Protein AF-A0A7C2WHM0-F1 (afdb_monomer)

Nearest PDB structures (foldseek):
  6itq-assembly1_C  TM=4.009E-01  e=5.134E-01  Camelus bactrianus
  6jri-assembly1_G-2  TM=4.693E-01  e=1.025E+00  Vicugna pacos
  4rrp-assembly3_N  TM=3.593E-01  e=3.356E-01  Saccharomyces cerevisiae AWRI796
  6a6y-assembly1_A  TM=3.684E-01  e=3.539E-01  Plasmodium falciparum 3D7
  5n83-assembly1_C  TM=2.652E-01  e=1.025E+00  Murine adenovirus 2

Mean predicted aligned error: 15.17 Å

Foldseek 3Di:
DPPVVVVVVVVVVVVVVVVVVVVVVPDPPPPPPQDKFKWKKAQDPPQADDFDRGKIKIWIARQQFQWIKMKIARAAFDDQKWKWKKWADVVVRDIDTNFTWGADNRRMTIDTDTDPHGHDPDPTFKIWIAIGSDRPDPHGDPHTHIMTTTDDPPPPVPVPDDPCPDDDDPPPPPVVVVVVVVVVVVVVVVVVVVPPPPD

Organism: NCBI:txid1969470

pLDDT: mean 80.17, std 21.36, range [39.69, 98.75]

Radius of gyration: 31.47 Å; Cα contacts (8 Å, |Δi|>4): 303; chains: 1; bounding box: 62×57×88 Å

Solvent-accessible surface area (backbone atoms only — not comparable to full-atom values): 11742 Å² total; per-residue (Å²): 127,72,70,67,56,60,55,56,54,55,53,50,52,52,51,51,53,52,53,53,55,57,56,62,73,68,58,77,84,78,79,78,77,61,59,72,45,71,27,60,30,27,45,35,87,92,69,31,77,34,82,53,70,84,19,36,32,42,38,38,34,25,40,74,67,16,37,42,36,34,42,35,39,54,40,76,54,58,91,79,42,34,38,35,37,33,40,29,21,79,91,78,67,50,69,46,83,75,49,64,48,65,29,40,96,87,12,42,29,78,47,78,48,70,46,99,54,53,47,77,97,63,83,58,41,35,38,39,31,23,56,32,80,50,85,79,61,91,65,90,56,90,39,19,33,33,31,21,59,51,73,72,80,73,74,76,77,65,66,96,61,75,82,89,83,79,76,79,88,72,80,76,54,68,68,54,65,55,47,59,60,50,53,60,54,51,56,62,53,56,69,62,65,77,70,71,85,81,127

Structure (mmCIF, N/CA/C/O backbone):
data_AF-A0A7C2WHM0-F1
#
_entry.id   AF-A0A7C2WHM0-F1
#
loop_
_atom_site.group_PDB
_atom_site.id
_atom_site.type_symbol
_atom_site.label_atom_id
_atom_site.label_alt_id
_atom_site.label_comp_id
_atom_site.label_asym_id
_atom_site.label_entity_id
_atom_site.label_seq_id
_atom_site.pdbx_PDB_ins_code
_atom_site.Cartn_x
_atom_site.Cartn_y
_atom_site.Cartn_z
_atom_site.occupancy
_atom_site.B_iso_or_equiv
_atom_site.auth_seq_id
_atom_site.auth_comp_id
_atom_site.auth_asym_id
_atom_site.auth_atom_id
_atom_site.pdbx_PDB_model_num
ATOM 1 N N . MET A 1 1 ? 32.067 34.768 -58.803 1.00 51.53 1 MET A N 1
ATOM 2 C CA . MET A 1 1 ? 31.557 34.922 -57.415 1.00 51.53 1 MET A CA 1
ATOM 3 C C . MET A 1 1 ? 30.467 33.926 -56.966 1.00 51.53 1 MET A C 1
ATOM 5 O O . MET A 1 1 ? 30.275 33.803 -55.766 1.00 51.53 1 MET A O 1
ATOM 9 N N . LYS A 1 2 ? 29.793 33.157 -57.846 1.00 49.84 2 LYS A N 1
ATOM 10 C CA . LYS A 1 2 ? 28.687 32.236 -57.465 1.00 49.84 2 LYS A CA 1
ATOM 11 C C . LYS A 1 2 ? 29.108 30.925 -56.757 1.00 49.84 2 LYS A C 1
ATOM 13 O O . LYS A 1 2 ? 28.338 30.364 -55.987 1.00 49.84 2 LYS A O 1
ATOM 18 N N . VAL A 1 3 ? 30.345 30.456 -56.954 1.00 50.88 3 VAL A N 1
ATOM 19 C CA . VAL A 1 3 ? 30.817 29.138 -56.461 1.00 50.88 3 VAL A CA 1
ATOM 20 C C . VAL A 1 3 ? 31.088 29.110 -54.947 1.00 50.88 3 VAL A C 1
ATOM 22 O O . VAL A 1 3 ? 30.911 28.078 -54.304 1.00 50.88 3 VAL A O 1
ATOM 25 N N . ARG A 1 4 ? 31.470 30.245 -54.342 1.00 49.59 4 ARG A N 1
ATOM 26 C CA . ARG A 1 4 ? 31.725 30.328 -52.889 1.00 49.59 4 ARG A CA 1
ATOM 27 C C . ARG A 1 4 ? 30.442 30.265 -52.061 1.00 49.59 4 ARG A C 1
ATOM 29 O O . ARG A 1 4 ? 30.483 29.789 -50.933 1.00 49.59 4 ARG A O 1
ATOM 36 N N . ILE A 1 5 ? 29.317 30.697 -52.632 1.00 55.47 5 ILE A N 1
ATOM 37 C CA . ILE A 1 5 ? 28.020 30.689 -51.955 1.00 55.47 5 ILE A CA 1
ATOM 38 C C . ILE A 1 5 ? 27.555 29.241 -51.801 1.00 55.47 5 ILE A C 1
ATOM 40 O O . ILE A 1 5 ? 27.400 28.796 -50.677 1.00 55.47 5 ILE A O 1
ATOM 44 N N . GLN A 1 6 ? 27.505 28.432 -52.863 1.00 54.25 6 GLN A N 1
ATOM 45 C CA . GLN A 1 6 ? 27.019 27.044 -52.751 1.00 54.25 6 GLN A CA 1
ATOM 46 C C . GLN A 1 6 ? 27.823 26.135 -51.801 1.00 54.25 6 GLN A C 1
ATOM 48 O O . GLN A 1 6 ? 27.268 25.197 -51.230 1.00 54.25 6 GLN A O 1
ATOM 53 N N . ARG A 1 7 ? 29.114 26.414 -51.580 1.00 55.62 7 ARG A N 1
ATOM 54 C CA . ARG A 1 7 ? 29.958 25.619 -50.672 1.00 55.62 7 ARG A CA 1
ATOM 55 C C . ARG A 1 7 ? 29.607 25.836 -49.193 1.00 55.62 7 ARG A C 1
ATOM 57 O O . ARG A 1 7 ? 29.714 24.899 -48.410 1.00 55.62 7 ARG A O 1
ATOM 64 N N . ARG A 1 8 ? 29.140 27.036 -48.824 1.00 65.56 8 ARG A N 1
ATOM 65 C CA . ARG A 1 8 ? 28.730 27.365 -47.444 1.00 65.56 8 ARG A CA 1
ATOM 66 C C . ARG A 1 8 ? 27.407 26.694 -47.066 1.00 65.56 8 ARG A C 1
ATOM 68 O O . ARG A 1 8 ? 27.245 26.276 -45.929 1.00 65.56 8 ARG A O 1
ATOM 75 N N . TRP A 1 9 ? 26.510 26.520 -48.034 1.00 64.50 9 TRP A N 1
ATOM 76 C CA . TRP A 1 9 ? 25.189 25.926 -47.810 1.00 64.50 9 TRP A CA 1
ATOM 77 C C . TRP A 1 9 ? 25.280 24.409 -47.633 1.00 64.50 9 TRP A C 1
ATOM 79 O O . TRP A 1 9 ? 24.655 23.853 -46.741 1.00 64.50 9 TRP A O 1
ATOM 89 N N . ARG A 1 10 ? 26.150 23.740 -48.402 1.00 71.19 10 ARG A N 1
ATOM 90 C CA . ARG A 1 10 ? 26.410 22.300 -48.233 1.00 71.19 10 ARG A CA 1
ATOM 91 C C . ARG A 1 10 ? 27.044 21.973 -46.880 1.00 71.19 10 ARG A C 1
ATOM 93 O O . ARG A 1 10 ? 26.645 21.001 -46.251 1.00 71.19 10 ARG A O 1
ATOM 100 N N . ALA A 1 11 ? 27.991 22.795 -46.423 1.00 70.25 11 ALA A N 1
ATOM 101 C CA . ALA A 1 11 ? 28.602 22.628 -45.105 1.00 70.25 11 ALA A CA 1
ATOM 102 C C . ALA A 1 11 ? 27.580 22.817 -43.969 1.00 70.25 11 ALA A C 1
ATOM 104 O O . ALA A 1 11 ? 27.588 22.046 -43.016 1.00 70.25 11 ALA A O 1
ATOM 105 N N . ALA A 1 12 ? 26.664 23.783 -44.105 1.00 72.69 12 ALA A N 1
ATOM 106 C CA . ALA A 1 12 ? 25.596 24.007 -43.133 1.00 72.69 12 ALA A CA 1
ATOM 107 C C . ALA A 1 12 ? 24.603 22.833 -43.064 1.00 72.69 12 ALA A C 1
ATOM 109 O O . ALA A 1 12 ? 24.248 22.406 -41.970 1.00 72.69 12 ALA A O 1
ATOM 110 N N . CYS A 1 13 ? 24.203 22.257 -44.204 1.00 76.81 13 CYS A N 1
ATOM 111 C CA . CYS A 1 13 ? 23.311 21.093 -44.219 1.00 76.81 13 CYS A CA 1
ATOM 112 C C . CYS A 1 13 ? 23.952 19.852 -43.584 1.00 76.81 13 CYS A C 1
ATOM 114 O O . CYS A 1 13 ? 23.290 19.147 -42.830 1.00 76.81 13 CYS A O 1
ATOM 116 N N . ILE A 1 14 ? 25.237 19.598 -43.859 1.00 76.69 14 ILE A N 1
ATOM 117 C CA . ILE A 1 14 ? 25.956 18.456 -43.275 1.00 76.69 14 ILE A CA 1
ATOM 118 C C . ILE A 1 14 ? 26.107 18.639 -41.764 1.00 76.69 14 ILE A C 1
ATOM 120 O O . ILE A 1 14 ? 25.829 17.708 -41.017 1.00 76.69 14 ILE A O 1
ATOM 124 N N . ALA A 1 15 ? 26.481 19.837 -41.304 1.00 77.25 15 ALA A N 1
ATOM 125 C CA . ALA A 1 15 ? 26.575 20.130 -39.876 1.00 77.25 15 ALA A CA 1
ATOM 126 C C . ALA A 1 15 ? 25.212 19.996 -39.172 1.00 77.25 15 ALA A C 1
ATOM 128 O O . ALA A 1 15 ? 25.142 19.421 -38.091 1.00 77.25 15 ALA A O 1
ATOM 129 N N . GLY A 1 16 ? 24.127 20.453 -39.807 1.00 78.88 16 GLY A N 1
ATOM 130 C CA . GLY A 1 16 ? 22.768 20.303 -39.281 1.00 78.88 16 GLY A CA 1
ATOM 131 C C . GLY A 1 16 ? 22.333 18.842 -39.150 1.00 78.88 16 GLY A C 1
ATOM 132 O O . GLY A 1 16 ? 21.827 18.447 -38.103 1.00 78.88 16 GLY A O 1
ATOM 133 N N . LEU A 1 17 ? 22.587 18.021 -40.175 1.00 79.19 17 LEU A N 1
ATOM 134 C CA . LEU A 1 17 ? 22.317 16.579 -40.138 1.00 79.19 17 LEU A CA 1
ATOM 135 C C . LEU A 1 17 ? 23.157 15.861 -39.075 1.00 79.19 17 LEU A C 1
ATOM 137 O O . LEU A 1 17 ? 22.637 14.993 -38.377 1.00 79.19 17 LEU A O 1
ATOM 141 N N . LEU A 1 18 ? 24.425 16.252 -38.911 1.00 80.88 18 LEU A N 1
ATOM 142 C CA . LEU A 1 18 ? 25.304 15.670 -37.900 1.00 80.88 18 LEU A CA 1
ATOM 143 C C . LEU A 1 18 ? 24.811 15.999 -36.485 1.00 80.88 18 LEU A C 1
ATOM 145 O O . LEU A 1 18 ? 24.662 15.095 -35.666 1.00 80.88 18 LEU A O 1
ATOM 149 N N . CYS A 1 19 ? 24.476 17.264 -36.212 1.00 76.75 19 CYS A N 1
ATOM 150 C CA . CYS A 1 19 ? 23.914 17.669 -34.923 1.00 76.75 19 CYS A CA 1
ATOM 151 C C . CYS A 1 19 ? 22.586 16.959 -34.629 1.00 76.75 19 CYS A C 1
ATOM 153 O O . CYS A 1 19 ? 22.377 16.501 -33.506 1.00 76.75 19 CYS A O 1
ATOM 155 N N . LEU A 1 20 ? 21.714 16.800 -35.630 1.00 79.38 20 LEU A N 1
ATOM 156 C CA . LEU A 1 20 ? 20.451 16.082 -35.457 1.00 79.38 20 LEU A CA 1
ATOM 157 C C . LEU A 1 20 ? 20.687 14.597 -35.139 1.00 79.38 20 LEU A C 1
ATOM 159 O O . LEU A 1 20 ? 20.052 14.053 -34.239 1.00 79.38 20 LEU A O 1
ATOM 163 N N . SER A 1 21 ? 21.648 13.960 -35.816 1.00 73.94 21 SER A N 1
ATOM 164 C CA . SER A 1 21 ? 22.005 12.560 -35.561 1.00 73.94 21 SER A CA 1
ATOM 165 C C . SER A 1 21 ? 22.601 12.338 -34.167 1.00 73.94 21 SER A C 1
ATOM 167 O O . SER A 1 21 ? 22.219 11.383 -33.497 1.00 73.94 21 SER A O 1
ATOM 169 N N . LEU A 1 22 ? 23.453 13.249 -33.677 1.00 76.38 22 LEU A N 1
ATOM 170 C CA . LEU A 1 22 ? 23.982 13.180 -32.309 1.00 76.38 22 LEU A CA 1
ATOM 171 C C . LEU A 1 22 ? 22.883 13.385 -31.259 1.00 76.38 22 LEU A C 1
ATOM 173 O O . LEU A 1 22 ? 22.934 12.771 -30.198 1.00 76.38 22 LEU A O 1
ATOM 177 N N . SER A 1 23 ? 21.876 14.208 -31.562 1.00 69.88 23 SER A N 1
ATOM 178 C CA . SER A 1 23 ? 20.758 14.460 -30.642 1.00 69.88 23 SER A CA 1
ATOM 179 C C . SER A 1 23 ? 19.885 13.217 -30.435 1.00 69.88 23 SER A C 1
ATOM 181 O O . SER A 1 23 ? 19.345 13.015 -29.353 1.00 69.88 23 SER A O 1
ATOM 183 N N . LEU A 1 24 ? 19.777 12.3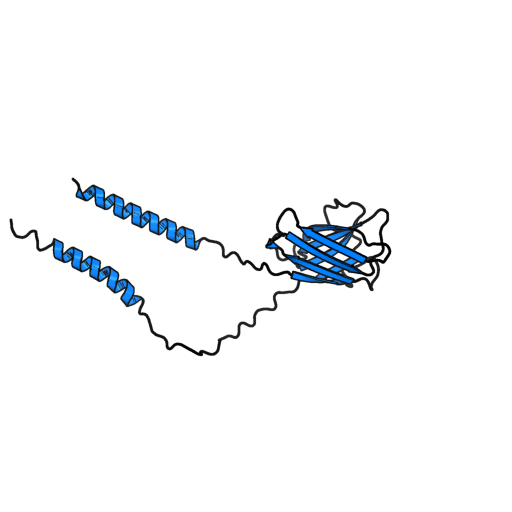56 -31.453 1.00 68.06 24 LEU A N 1
ATOM 184 C CA . LEU A 1 24 ? 18.989 11.121 -31.397 1.00 68.06 24 LEU A CA 1
ATOM 185 C C . LEU A 1 24 ? 19.675 10.003 -30.596 1.00 68.06 24 LEU A C 1
ATOM 187 O O . LEU A 1 24 ? 18.986 9.150 -30.046 1.00 68.06 24 LEU A O 1
ATOM 191 N N . LEU A 1 25 ? 21.009 10.015 -30.482 1.00 64.62 25 LEU A N 1
ATOM 192 C CA . LEU A 1 25 ? 21.748 9.056 -29.647 1.00 64.62 25 LEU A CA 1
ATOM 193 C C . LEU A 1 25 ? 21.644 9.360 -28.145 1.00 64.62 25 LEU A C 1
ATOM 195 O O . LEU A 1 25 ? 21.928 8.487 -27.331 1.00 64.62 25 LEU A O 1
ATOM 199 N N . ALA A 1 26 ? 21.246 10.579 -27.779 1.00 60.59 26 ALA A N 1
ATOM 200 C CA . ALA A 1 26 ? 21.051 10.988 -26.390 1.00 60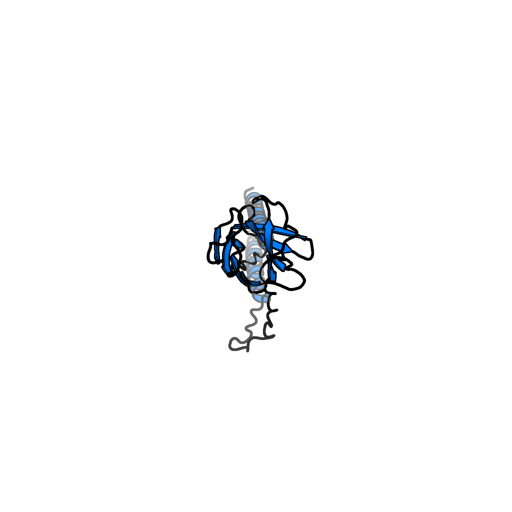.59 26 ALA A CA 1
ATOM 201 C C . ALA A 1 26 ? 19.620 10.740 -25.882 1.00 60.59 26 ALA A C 1
ATOM 203 O O . ALA A 1 26 ? 19.294 11.147 -24.768 1.00 60.59 26 ALA A O 1
ATOM 204 N N . ALA A 1 27 ? 18.755 10.102 -26.679 1.00 56.62 27 ALA A N 1
ATOM 205 C CA . ALA A 1 27 ? 17.421 9.753 -26.221 1.00 56.62 27 ALA A CA 1
ATOM 206 C C . ALA A 1 27 ? 17.531 8.690 -25.110 1.00 56.62 27 ALA A C 1
ATOM 208 O O . ALA A 1 27 ? 18.065 7.606 -25.367 1.00 56.62 27 ALA A O 1
ATOM 209 N N . PRO A 1 28 ? 17.053 8.966 -23.883 1.00 57.28 28 PRO A N 1
ATOM 210 C CA . PRO A 1 28 ? 17.013 7.953 -22.843 1.00 57.28 28 PRO A CA 1
ATOM 211 C C . PRO A 1 28 ? 16.140 6.789 -23.318 1.00 57.28 28 PRO A C 1
ATOM 213 O O . PRO A 1 28 ? 15.056 6.988 -23.871 1.00 57.28 28 PRO A O 1
ATOM 216 N N . THR A 1 29 ? 16.612 5.564 -23.105 1.00 53.50 29 THR A N 1
ATOM 217 C CA . THR A 1 29 ? 15.813 4.356 -23.302 1.00 53.50 29 THR A CA 1
ATOM 218 C C . THR A 1 29 ? 14.680 4.365 -22.286 1.00 53.50 29 THR A C 1
ATOM 220 O O . THR A 1 29 ? 14.860 3.979 -21.133 1.00 53.50 29 THR A O 1
ATOM 223 N N . ALA A 1 30 ? 13.511 4.846 -22.704 1.00 53.88 30 ALA A N 1
ATOM 224 C CA . ALA A 1 30 ? 12.287 4.743 -21.931 1.00 53.88 30 ALA A CA 1
ATOM 225 C C . ALA A 1 30 ? 11.916 3.257 -21.815 1.00 53.88 30 ALA A C 1
ATOM 227 O O . ALA A 1 30 ? 11.381 2.656 -22.748 1.00 53.88 30 ALA A O 1
ATOM 228 N N . HIS A 1 31 ? 12.243 2.642 -20.679 1.00 53.56 31 HIS A N 1
ATOM 229 C CA . HIS A 1 31 ? 11.763 1.311 -20.337 1.00 53.56 31 HIS A CA 1
ATOM 230 C C . HIS A 1 31 ? 10.280 1.414 -19.974 1.00 53.56 31 HIS A C 1
ATOM 232 O O . HIS A 1 31 ? 9.914 1.591 -18.818 1.00 53.56 31 HIS A O 1
ATOM 238 N N . ALA A 1 32 ? 9.408 1.316 -20.976 1.00 51.50 32 ALA A N 1
ATOM 239 C CA . ALA A 1 32 ? 7.966 1.233 -20.783 1.00 51.50 32 ALA A CA 1
ATOM 240 C C . ALA A 1 32 ? 7.572 -0.157 -20.247 1.00 51.50 32 ALA A C 1
ATOM 242 O O . ALA A 1 32 ? 6.912 -0.938 -20.928 1.00 51.50 32 ALA A O 1
ATOM 243 N N . ASN A 1 33 ? 7.971 -0.487 -19.016 1.00 59.12 33 ASN A N 1
ATOM 244 C CA . ASN A 1 33 ? 7.364 -1.593 -18.272 1.00 59.12 33 ASN A CA 1
ATOM 245 C C . ASN A 1 33 ? 6.009 -1.119 -17.718 1.00 59.12 33 ASN A C 1
ATOM 247 O O . ASN A 1 33 ? 5.839 -0.936 -16.517 1.00 59.12 33 ASN A O 1
ATOM 251 N N . GLY A 1 34 ? 5.053 -0.872 -18.619 1.00 64.50 34 GLY A N 1
ATOM 252 C CA . GLY A 1 34 ? 3.693 -0.412 -18.306 1.00 64.50 34 GLY A CA 1
ATOM 253 C C . GLY A 1 34 ? 2.726 -1.529 -17.902 1.00 64.50 34 GLY A C 1
ATOM 254 O O . GLY A 1 34 ? 1.521 -1.322 -17.916 1.00 64.50 34 GLY A O 1
ATOM 255 N N . GLY A 1 35 ? 3.224 -2.731 -17.599 1.00 85.44 35 GLY A N 1
ATOM 256 C CA . GLY A 1 35 ? 2.376 -3.839 -17.165 1.00 85.44 35 GLY A CA 1
ATOM 257 C C . GLY A 1 35 ? 1.892 -3.660 -15.721 1.00 85.44 35 GLY A C 1
ATOM 258 O O . GLY A 1 35 ? 2.631 -3.102 -14.904 1.00 85.44 35 GLY A O 1
ATOM 259 N N . PRO A 1 36 ? 0.691 -4.160 -15.377 1.00 92.12 36 PRO A N 1
ATOM 260 C CA . PRO A 1 36 ? 0.210 -4.141 -14.003 1.00 92.12 36 PRO A CA 1
ATOM 261 C C . PRO A 1 36 ? 1.128 -4.977 -13.103 1.00 92.12 36 PRO A C 1
ATOM 263 O O . PRO A 1 36 ? 1.432 -6.139 -13.390 1.00 92.12 36 PRO A O 1
ATOM 266 N N . VAL A 1 37 ? 1.565 -4.386 -11.994 1.00 94.06 37 VAL A N 1
ATOM 267 C CA . VAL A 1 37 ? 2.326 -5.063 -10.942 1.00 94.06 37 VAL A CA 1
ATOM 268 C C . VAL A 1 37 ? 1.349 -5.541 -9.882 1.00 94.06 37 VAL A C 1
ATOM 270 O O . VAL A 1 37 ? 0.700 -4.731 -9.227 1.00 94.06 37 VAL A O 1
ATOM 273 N N . ARG A 1 38 ? 1.266 -6.860 -9.697 1.00 96.88 38 ARG A N 1
ATOM 274 C CA . ARG A 1 38 ? 0.404 -7.494 -8.695 1.00 96.88 38 ARG A CA 1
ATOM 275 C C . ARG A 1 38 ? 1.194 -7.843 -7.436 1.00 96.88 38 ARG A C 1
ATOM 277 O O . ARG A 1 38 ? 2.197 -8.551 -7.507 1.00 96.88 38 ARG A O 1
ATOM 284 N N . ILE A 1 39 ? 0.710 -7.388 -6.287 1.00 98.12 39 ILE A N 1
ATOM 285 C CA . ILE A 1 39 ? 1.314 -7.556 -4.965 1.00 98.12 39 ILE A CA 1
ATOM 286 C C . ILE A 1 39 ? 0.271 -8.196 -4.052 1.00 98.12 39 ILE A C 1
ATOM 288 O O . ILE A 1 39 ? -0.853 -7.713 -3.935 1.00 98.12 39 ILE A O 1
ATOM 292 N N . VAL A 1 40 ? 0.634 -9.299 -3.403 1.00 98.38 40 VAL A N 1
ATOM 293 C CA . VAL A 1 40 ? -0.232 -9.947 -2.411 1.00 98.38 40 VAL A CA 1
ATOM 294 C C . VAL A 1 40 ? 0.034 -9.312 -1.051 1.00 98.38 40 VAL A C 1
ATOM 296 O O . VAL A 1 40 ? 1.177 -9.271 -0.600 1.00 98.38 40 VAL A O 1
ATOM 299 N N . LEU A 1 41 ? -1.025 -8.823 -0.414 1.00 98.75 41 LEU A N 1
ATOM 300 C CA . LEU A 1 41 ? -1.003 -8.232 0.916 1.00 98.75 41 LEU A CA 1
ATOM 301 C C . LEU A 1 41 ? -1.433 -9.281 1.943 1.00 98.75 41 LEU A C 1
ATOM 303 O O . LEU A 1 41 ? -2.421 -9.989 1.753 1.00 98.75 41 LEU A O 1
ATOM 307 N N . SER A 1 42 ? -0.700 -9.380 3.044 1.00 98.62 42 SER A N 1
ATOM 308 C CA . SER A 1 42 ? -1.021 -10.282 4.155 1.00 98.62 42 SER A CA 1
ATOM 309 C C . SER A 1 42 ? -0.452 -9.738 5.461 1.00 98.62 42 SER A C 1
ATOM 311 O O . SER A 1 42 ? 0.307 -8.764 5.455 1.00 98.62 42 SER A O 1
ATOM 313 N N . TYR A 1 43 ? -0.801 -10.362 6.583 1.00 98.50 43 TYR A N 1
ATOM 314 C CA . TYR A 1 43 ? -0.109 -10.111 7.840 1.00 98.50 43 TYR A CA 1
ATOM 315 C C . TYR A 1 43 ? 1.299 -10.731 7.795 1.00 98.50 43 TYR A C 1
ATOM 317 O O . TYR A 1 43 ? 1.463 -11.948 7.906 1.00 98.50 43 TYR A O 1
ATOM 325 N N . VAL A 1 44 ? 2.334 -9.903 7.628 1.00 98.00 44 VAL A N 1
ATOM 326 C CA . VAL A 1 44 ? 3.724 -10.374 7.512 1.00 98.00 44 VAL A CA 1
ATOM 327 C C . VAL A 1 44 ? 4.438 -10.239 8.852 1.00 98.00 44 VAL A C 1
ATOM 329 O O . VAL A 1 44 ? 4.625 -9.131 9.353 1.00 98.00 44 VAL A O 1
ATOM 332 N N . GLN A 1 45 ? 4.888 -11.358 9.427 1.00 97.12 45 GLN A N 1
ATOM 333 C CA . GLN A 1 45 ? 5.628 -11.348 10.693 1.00 97.12 45 GLN A CA 1
ATOM 334 C C . GLN A 1 45 ? 6.898 -10.490 10.592 1.00 97.12 45 GLN A C 1
ATOM 336 O O . GLN A 1 45 ? 7.678 -10.622 9.652 1.00 97.12 45 GLN A O 1
ATOM 341 N N . GLY A 1 46 ? 7.099 -9.607 11.572 1.00 96.38 46 GLY A N 1
ATOM 342 C CA . GLY A 1 46 ? 8.227 -8.671 11.611 1.00 96.38 46 GLY A CA 1
ATOM 343 C C . GLY A 1 46 ? 7.984 -7.339 10.890 1.00 96.38 46 GLY A C 1
ATOM 344 O O . GLY A 1 46 ? 8.724 -6.391 11.138 1.00 96.38 46 GLY A O 1
ATOM 345 N N . ILE A 1 47 ? 6.936 -7.232 10.062 1.00 97.44 47 ILE A N 1
ATOM 346 C CA . ILE A 1 47 ? 6.524 -5.974 9.413 1.00 97.44 47 ILE A CA 1
ATOM 347 C C . ILE A 1 47 ? 5.171 -5.518 9.961 1.00 97.44 47 ILE A C 1
ATOM 349 O O . ILE A 1 47 ? 5.055 -4.389 10.439 1.00 97.44 47 ILE A O 1
ATOM 353 N N . SER A 1 48 ? 4.172 -6.400 9.910 1.00 98.44 48 SER A N 1
ATOM 354 C CA . SER A 1 48 ? 2.850 -6.197 10.496 1.00 98.44 48 SER A CA 1
ATOM 355 C C . SER A 1 48 ? 2.904 -6.370 12.012 1.00 98.44 48 SER A C 1
ATOM 357 O O . SER A 1 48 ? 3.542 -7.290 12.531 1.00 98.44 48 SER A O 1
ATOM 359 N N . ASN A 1 49 ? 2.227 -5.474 12.723 1.00 98.25 49 ASN A N 1
ATOM 360 C CA . ASN A 1 49 ? 2.164 -5.457 14.184 1.00 98.25 49 ASN A CA 1
ATOM 361 C C . ASN A 1 49 ? 0.775 -5.082 14.727 1.00 98.25 49 ASN A C 1
ATOM 363 O O . ASN A 1 49 ? 0.626 -4.881 15.933 1.00 98.25 49 ASN A O 1
AT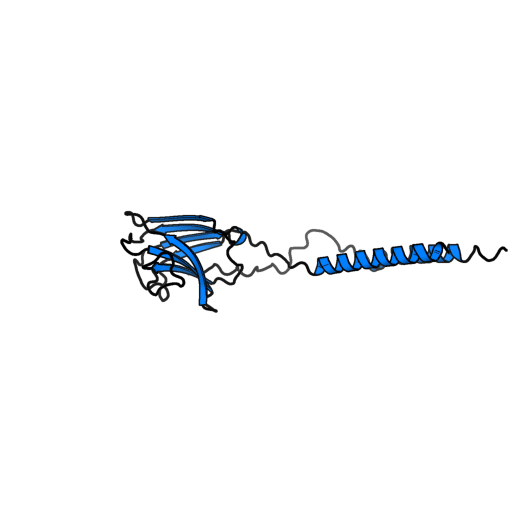OM 367 N N . TRP A 1 50 ? -0.230 -4.950 13.859 1.00 98.31 50 TRP A N 1
ATOM 368 C CA . TRP A 1 50 ? -1.573 -4.540 14.242 1.00 98.31 50 TRP A CA 1
ATOM 369 C C . TRP A 1 50 ? -2.637 -5.239 13.389 1.00 98.31 50 TRP A C 1
ATOM 371 O O . TRP A 1 50 ? -2.445 -5.469 12.199 1.00 98.31 50 TRP A O 1
ATOM 381 N N . GLY A 1 51 ? -3.796 -5.520 13.980 1.00 96.44 51 GLY A N 1
ATOM 382 C CA . GLY A 1 51 ? -4.954 -6.067 13.272 1.00 96.44 51 GLY A CA 1
ATOM 383 C C . GLY A 1 51 ? -4.949 -7.594 13.115 1.00 96.44 51 GLY A C 1
ATOM 384 O O . GLY A 1 51 ? -4.120 -8.285 13.717 1.00 96.44 51 GLY A O 1
ATOM 385 N N . PRO A 1 52 ? -5.916 -8.136 12.355 1.00 97.19 52 PRO A N 1
ATOM 386 C CA . PRO A 1 52 ? -6.120 -9.581 12.240 1.00 97.19 52 PRO A CA 1
ATOM 387 C C . PRO A 1 52 ? -5.029 -10.257 11.407 1.00 97.19 52 PRO A C 1
ATOM 389 O O . PRO A 1 52 ? -4.579 -9.713 10.400 1.00 97.19 52 PRO A O 1
ATOM 392 N N . HIS A 1 53 ? -4.612 -11.460 11.807 1.00 97.88 53 HIS A N 1
ATOM 393 C CA . HIS A 1 53 ? -3.532 -12.189 11.125 1.00 97.88 53 HIS A CA 1
ATOM 394 C C . HIS A 1 53 ? -4.028 -12.905 9.861 1.00 97.88 53 HIS A C 1
ATOM 396 O O . HIS A 1 53 ? -3.266 -13.166 8.934 1.00 97.88 53 HIS A O 1
ATOM 402 N N . GLU A 1 54 ? -5.320 -13.206 9.830 1.00 97.50 54 GLU A N 1
ATOM 403 C CA . GLU A 1 54 ? -6.062 -13.790 8.720 1.00 97.50 54 GLU A CA 1
ATOM 404 C C . GLU A 1 54 ? -6.470 -12.762 7.653 1.00 97.50 54 GLU A C 1
ATOM 406 O O . GLU A 1 54 ? -6.960 -13.143 6.587 1.00 97.50 54 GLU A O 1
ATOM 411 N N . ALA A 1 55 ? -6.255 -11.467 7.909 1.00 98.19 55 ALA A N 1
ATOM 412 C CA . ALA A 1 55 ? -6.517 -10.426 6.929 1.00 98.19 55 ALA A CA 1
ATOM 413 C C . ALA A 1 55 ? -5.548 -10.542 5.742 1.00 98.19 55 ALA A C 1
ATOM 415 O O . ALA A 1 55 ? -4.344 -10.781 5.887 1.00 98.19 55 ALA A O 1
ATOM 416 N N . SER A 1 56 ? -6.084 -10.368 4.539 1.00 98.50 56 SER A N 1
ATOM 417 C CA . SER A 1 56 ? -5.321 -10.497 3.299 1.00 98.50 56 SER A CA 1
ATOM 418 C C . SER A 1 56 ? -5.915 -9.641 2.194 1.00 98.50 56 SER A C 1
ATOM 420 O O . SER A 1 56 ? -7.049 -9.173 2.286 1.00 98.50 56 SER A O 1
ATOM 422 N N . GLY A 1 57 ? -5.138 -9.415 1.142 1.00 98.38 57 GLY A N 1
ATOM 423 C CA . GLY A 1 57 ? -5.584 -8.642 0.000 1.00 98.38 57 GLY A CA 1
ATOM 424 C C . GLY A 1 57 ? -4.671 -8.763 -1.205 1.00 98.38 57 GLY A C 1
ATOM 425 O O . GLY A 1 57 ? -3.647 -9.446 -1.196 1.00 98.38 57 GLY A O 1
ATOM 426 N N . VAL A 1 58 ? -5.060 -8.075 -2.265 1.00 98.62 58 VAL A N 1
ATOM 427 C CA . VAL A 1 58 ? -4.305 -7.954 -3.506 1.00 98.62 58 VAL A CA 1
ATOM 428 C C . VAL A 1 58 ? -4.281 -6.486 -3.887 1.00 98.62 58 VAL A C 1
ATOM 430 O O . VAL A 1 58 ? -5.318 -5.826 -3.868 1.00 98.62 58 VAL A O 1
ATOM 433 N N . LEU A 1 59 ? -3.093 -6.003 -4.228 1.00 98.62 59 LEU A N 1
ATOM 434 C CA . LEU A 1 59 ? -2.835 -4.684 -4.775 1.00 98.62 59 LEU A CA 1
ATOM 435 C C . LEU A 1 59 ? -2.321 -4.839 -6.206 1.00 98.62 59 LEU A C 1
ATOM 437 O O . LEU A 1 59 ? -1.384 -5.596 -6.453 1.00 98.62 59 LEU A O 1
ATOM 441 N N . GLU A 1 60 ? -2.914 -4.112 -7.136 1.00 98.00 60 GLU A N 1
ATOM 442 C CA . GLU A 1 60 ? -2.479 -3.992 -8.520 1.00 98.00 60 GLU A CA 1
ATOM 443 C C . GLU A 1 60 ? -2.136 -2.531 -8.808 1.00 98.00 60 GLU A C 1
ATOM 445 O O . GLU A 1 60 ? -2.888 -1.620 -8.458 1.00 98.00 60 GLU A O 1
ATOM 450 N N . LEU A 1 61 ? -0.966 -2.314 -9.409 1.00 96.56 61 LEU A N 1
ATOM 451 C CA . LEU A 1 61 ? -0.433 -0.989 -9.716 1.00 96.56 61 LEU A CA 1
ATOM 452 C C . LEU A 1 61 ? -0.042 -0.903 -11.187 1.00 96.56 61 LEU A C 1
ATOM 454 O O . LEU A 1 61 ? 0.778 -1.700 -11.647 1.00 96.56 61 LEU A O 1
ATOM 458 N N . VAL A 1 62 ? -0.532 0.109 -11.899 1.00 95.25 62 VAL A N 1
ATOM 459 C CA . VAL A 1 62 ? -0.022 0.477 -13.229 1.00 95.25 62 VAL A CA 1
ATOM 460 C C . VAL A 1 62 ? 0.770 1.771 -13.085 1.00 95.25 62 VAL A C 1
ATOM 462 O O . VAL A 1 62 ? 0.225 2.869 -13.160 1.00 95.25 62 VAL A O 1
ATOM 465 N N . LYS A 1 63 ? 2.084 1.655 -12.836 1.00 93.62 63 LYS A N 1
ATOM 466 C CA . LYS A 1 63 ? 2.929 2.802 -12.443 1.00 93.62 63 LYS A CA 1
ATOM 467 C C . LYS A 1 63 ? 2.876 3.969 -13.431 1.00 93.62 63 LYS A C 1
ATOM 469 O O . LYS A 1 63 ? 2.737 5.113 -13.013 1.00 93.62 63 LYS A O 1
ATOM 474 N N . ALA A 1 64 ? 2.958 3.662 -14.726 1.00 91.88 64 ALA A N 1
ATOM 475 C CA . ALA A 1 64 ? 2.980 4.658 -15.797 1.00 91.88 64 ALA A CA 1
ATOM 476 C C . ALA A 1 64 ? 1.684 5.481 -15.884 1.00 91.88 64 ALA A C 1
ATOM 478 O O . ALA A 1 64 ? 1.724 6.639 -16.290 1.00 91.88 64 ALA A O 1
ATOM 479 N N . GLU A 1 65 ? 0.559 4.887 -15.492 1.00 93.19 65 GLU A N 1
ATOM 480 C CA . GLU A 1 65 ? -0.763 5.514 -15.546 1.00 93.19 65 GLU A CA 1
ATOM 481 C C . GLU A 1 65 ? -1.178 6.075 -14.181 1.00 93.19 65 GLU A C 1
ATOM 483 O O . GLU A 1 65 ? -2.028 6.953 -14.111 1.00 93.19 65 GLU A O 1
ATOM 488 N N . GLY A 1 66 ? -0.550 5.619 -13.093 1.00 95.25 66 GLY A N 1
ATOM 489 C CA . GLY A 1 66 ? -0.955 5.968 -11.734 1.00 95.25 66 GLY A CA 1
ATOM 490 C C . GLY A 1 66 ? -2.223 5.239 -11.283 1.00 95.25 66 GLY A C 1
ATOM 491 O O . GLY A 1 66 ? -2.872 5.688 -10.342 1.00 95.25 66 GLY A O 1
ATOM 492 N N . GLU A 1 67 ? -2.596 4.139 -11.942 1.00 97.12 67 GLU A N 1
ATOM 493 C CA . GLU A 1 67 ? -3.749 3.323 -11.551 1.00 97.12 67 GLU A CA 1
ATOM 494 C C . GLU A 1 67 ? -3.407 2.484 -10.314 1.00 97.12 67 GLU A C 1
ATOM 496 O O . GLU A 1 67 ? -2.373 1.803 -10.271 1.00 97.12 67 GLU A O 1
ATOM 501 N N . VAL A 1 68 ? -4.286 2.533 -9.313 1.00 98.19 68 VAL A N 1
ATOM 502 C CA . VAL A 1 68 ? -4.174 1.789 -8.058 1.00 98.19 68 VAL A CA 1
ATOM 503 C C . VAL A 1 68 ? -5.476 1.044 -7.816 1.00 98.19 68 VAL A C 1
ATOM 505 O O . VAL A 1 68 ? -6.527 1.652 -7.602 1.00 98.19 68 VAL A O 1
ATOM 508 N N . ARG A 1 69 ? -5.397 -0.286 -7.794 1.00 98.44 69 ARG A N 1
ATOM 509 C CA . ARG A 1 69 ? -6.540 -1.160 -7.523 1.00 98.44 69 ARG A CA 1
ATOM 510 C C . ARG A 1 69 ? -6.216 -2.083 -6.373 1.00 98.44 69 ARG A C 1
ATOM 512 O O . ARG A 1 69 ? -5.184 -2.742 -6.368 1.00 98.44 69 ARG A O 1
ATOM 519 N N . MET A 1 70 ? -7.087 -2.136 -5.377 1.00 98.62 70 MET A N 1
ATOM 520 C CA . MET A 1 70 ? -6.875 -2.986 -4.213 1.00 98.62 70 MET A CA 1
ATOM 521 C C . MET A 1 70 ? -8.176 -3.647 -3.793 1.00 98.62 70 MET A C 1
ATOM 523 O O . MET A 1 70 ? -9.246 -3.045 -3.818 1.00 98.62 70 MET A O 1
ATOM 527 N N . THR A 1 71 ? -8.082 -4.893 -3.354 1.00 98.62 71 THR A N 1
ATOM 528 C CA . THR A 1 71 ? -9.142 -5.555 -2.595 1.00 98.62 71 THR A CA 1
ATOM 529 C C . THR A 1 71 ? -8.518 -6.210 -1.379 1.00 98.62 71 THR A C 1
ATOM 531 O O . THR A 1 71 ? -7.527 -6.924 -1.512 1.00 98.62 71 THR A O 1
ATOM 534 N N . ALA A 1 72 ? -9.079 -5.966 -0.201 1.00 98.56 72 ALA A N 1
ATOM 535 C CA . ALA A 1 72 ? -8.661 -6.592 1.044 1.00 98.56 72 ALA A CA 1
ATOM 536 C C . ALA A 1 72 ? -9.876 -7.109 1.815 1.00 98.56 72 ALA A C 1
ATOM 538 O O . ALA A 1 72 ? -10.968 -6.551 1.724 1.00 98.56 72 ALA A O 1
ATOM 539 N N . THR A 1 73 ? -9.678 -8.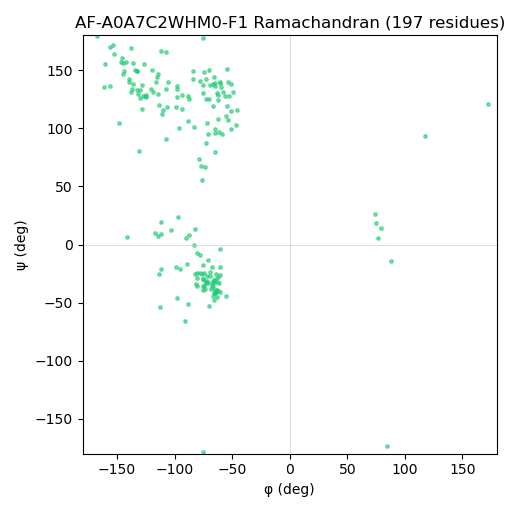181 2.571 1.00 98.69 73 THR A N 1
ATOM 540 C CA . THR A 1 73 ? -10.710 -8.864 3.356 1.00 98.69 73 THR A CA 1
ATOM 541 C C . THR A 1 73 ? -10.194 -9.176 4.753 1.00 98.69 73 THR A C 1
ATOM 543 O O . THR A 1 73 ? -9.001 -9.431 4.927 1.00 98.69 73 THR A O 1
ATOM 546 N N . GLY A 1 74 ? -11.097 -9.206 5.731 1.00 98.06 74 GLY A N 1
ATOM 547 C CA . GLY A 1 74 ? -10.767 -9.445 7.135 1.00 98.06 74 GLY A CA 1
ATOM 548 C C . GLY A 1 74 ? -10.216 -8.212 7.853 1.00 98.06 74 GLY A C 1
ATOM 549 O O . GLY A 1 74 ? -9.658 -8.350 8.935 1.00 98.06 74 GLY A O 1
ATOM 550 N N . LEU A 1 75 ? -10.346 -7.014 7.275 1.00 98.19 75 LEU A N 1
ATOM 551 C CA . LEU A 1 75 ? -9.957 -5.767 7.937 1.00 98.19 75 LEU A CA 1
ATOM 552 C C . LEU A 1 75 ? -11.132 -5.224 8.762 1.00 98.19 75 LEU A C 1
ATOM 554 O O . LEU A 1 75 ? -12.215 -5.080 8.205 1.00 98.19 75 LEU A O 1
ATOM 558 N N . PRO A 1 76 ? -10.971 -4.904 10.057 1.00 97.69 76 PRO A N 1
ATOM 559 C CA . PRO A 1 76 ? -12.044 -4.283 10.828 1.00 97.69 76 PRO A CA 1
ATOM 560 C C . PRO A 1 76 ? -12.360 -2.873 10.310 1.00 97.69 76 PRO A C 1
ATOM 562 O O . PRO A 1 76 ? -11.466 -2.121 9.936 1.00 97.69 76 PRO A O 1
ATOM 565 N N . SER A 1 77 ? -13.635 -2.487 10.330 1.00 97.62 77 SER A N 1
ATOM 566 C CA . SER A 1 77 ? -14.019 -1.097 10.067 1.00 97.62 77 SER A CA 1
ATOM 567 C C . SER A 1 77 ? -13.566 -0.192 11.218 1.00 97.62 77 SER A C 1
ATOM 569 O O . SER A 1 77 ? -13.694 -0.558 12.389 1.00 97.62 77 SER A O 1
ATOM 571 N N . LEU A 1 78 ? -13.027 0.982 10.891 1.00 97.25 78 LEU A N 1
ATOM 572 C CA . LEU A 1 78 ? -12.476 1.945 11.850 1.00 97.25 78 LEU A CA 1
ATOM 573 C C . LEU A 1 78 ? -13.418 3.148 12.028 1.00 97.25 78 LEU A C 1
ATOM 575 O O . LEU A 1 78 ? -13.976 3.629 11.046 1.00 97.25 78 LEU A O 1
ATOM 579 N N . SER A 1 79 ? -13.601 3.649 13.256 1.00 95.06 79 SER A N 1
ATOM 580 C CA . SER A 1 79 ? -14.506 4.783 13.539 1.00 95.06 79 SER A CA 1
ATOM 581 C C . SER A 1 79 ? -13.834 6.150 13.401 1.00 95.06 79 SER A C 1
ATOM 583 O O . SER A 1 79 ? -14.340 7.021 12.701 1.00 95.06 79 SER A O 1
ATOM 585 N N . ASP A 1 80 ? -12.686 6.325 14.056 1.00 95.12 80 ASP A N 1
ATOM 586 C CA . ASP A 1 80 ? -11.974 7.609 14.190 1.00 95.12 80 ASP A CA 1
ATOM 587 C C . ASP A 1 80 ? -10.589 7.571 13.527 1.00 95.12 80 ASP A C 1
ATOM 589 O O . ASP A 1 80 ? -9.743 8.447 13.704 1.00 95.12 80 ASP A O 1
ATOM 593 N N . GLU A 1 81 ? -10.341 6.501 12.784 1.00 97.50 81 GLU A N 1
ATOM 594 C CA . GLU A 1 81 ? -9.076 6.180 12.149 1.00 97.50 81 GLU A CA 1
ATOM 595 C C . GLU A 1 81 ? -9.360 5.653 10.748 1.00 97.50 81 GLU A C 1
ATOM 597 O O . GLU A 1 81 ? -10.500 5.354 10.389 1.00 97.50 81 GLU A O 1
ATOM 602 N N . GLN A 1 82 ? -8.315 5.518 9.948 1.00 97.56 82 GLN A N 1
ATOM 603 C CA . GLN A 1 82 ? -8.437 4.952 8.618 1.00 97.56 82 GLN A CA 1
ATOM 604 C C . GLN A 1 82 ? -7.208 4.160 8.239 1.00 97.56 82 GLN A C 1
ATOM 606 O O . GLN A 1 82 ? -6.114 4.360 8.774 1.00 97.56 82 GLN A O 1
ATOM 611 N N . TYR A 1 83 ? -7.396 3.298 7.257 1.00 98.50 83 TYR A N 1
ATOM 612 C CA . TYR A 1 83 ? -6.286 2.658 6.601 1.00 98.50 83 TYR A CA 1
ATOM 613 C C . TYR A 1 83 ? -5.645 3.614 5.610 1.00 98.50 83 TYR A C 1
ATOM 615 O O . TYR A 1 83 ? -6.334 4.339 4.891 1.00 98.50 83 TYR A O 1
ATOM 623 N N . VAL A 1 84 ? -4.321 3.586 5.540 1.00 98.62 84 VAL A N 1
ATOM 624 C CA . VAL A 1 84 ? -3.568 4.305 4.516 1.00 98.62 84 VAL A CA 1
ATOM 625 C C . VAL A 1 84 ? -2.656 3.320 3.805 1.00 98.62 84 VAL A C 1
ATOM 627 O O . VAL A 1 84 ? -1.931 2.553 4.440 1.00 98.62 84 VAL A O 1
ATOM 630 N N . LEU A 1 85 ? -2.742 3.311 2.478 1.00 98.62 85 LEU A N 1
ATOM 631 C CA . LEU A 1 85 ? -1.931 2.486 1.600 1.00 98.62 85 LEU A CA 1
ATOM 632 C C . LEU A 1 85 ? -0.698 3.266 1.148 1.00 98.62 85 LEU A C 1
ATOM 634 O O . LEU A 1 85 ? -0.805 4.359 0.585 1.00 98.62 85 LEU A O 1
ATOM 638 N N . TRP A 1 86 ? 0.459 2.646 1.327 1.00 98.69 86 TRP A N 1
ATOM 639 C CA . TRP A 1 86 ? 1.766 3.181 0.985 1.00 98.69 86 TRP A CA 1
ATOM 640 C C . TRP A 1 86 ? 2.536 2.208 0.105 1.00 98.69 86 TRP A C 1
ATOM 642 O O . TRP A 1 86 ? 2.365 0.990 0.199 1.00 98.69 86 TRP A O 1
ATOM 652 N N . ILE A 1 87 ? 3.464 2.752 -0.672 1.00 98.44 87 ILE A N 1
ATOM 653 C CA . ILE A 1 87 ? 4.614 2.007 -1.186 1.00 98.44 87 ILE A CA 1
ATOM 654 C C . ILE A 1 87 ? 5.890 2.601 -0.599 1.00 98.44 87 ILE A C 1
ATOM 656 O O . ILE A 1 87 ? 5.961 3.804 -0.355 1.00 98.44 87 ILE A O 1
ATOM 660 N N . VAL A 1 88 ? 6.867 1.747 -0.316 1.00 98.19 88 VAL A N 1
ATOM 661 C CA . VAL A 1 88 ? 8.083 2.084 0.424 1.00 98.19 88 VAL A CA 1
ATOM 662 C C . VAL A 1 88 ? 9.290 1.460 -0.271 1.00 98.19 88 VAL A C 1
ATOM 664 O O . VAL A 1 88 ? 9.252 0.310 -0.716 1.00 98.19 88 VAL A O 1
ATOM 667 N N . GLN A 1 89 ? 10.369 2.228 -0.360 1.00 97.38 89 GLN A N 1
ATOM 668 C CA . GLN A 1 89 ? 11.698 1.751 -0.709 1.00 97.38 89 GLN A CA 1
ATOM 669 C C . GLN A 1 89 ? 12.466 1.500 0.591 1.00 97.38 89 GLN A C 1
ATOM 671 O O . GLN A 1 89 ? 12.981 2.423 1.219 1.00 97.38 89 GLN A O 1
ATOM 676 N N . GLU A 1 90 ? 12.555 0.243 1.021 1.00 94.44 90 GLU A N 1
ATOM 677 C CA . GLU A 1 90 ? 13.116 -0.099 2.339 1.00 94.44 90 GLU A CA 1
ATOM 678 C C . GLU A 1 90 ? 14.589 0.301 2.504 1.00 94.44 90 GLU A C 1
ATOM 680 O O . GLU A 1 90 ? 15.026 0.582 3.616 1.00 94.44 90 GLU A O 1
ATOM 685 N N . ALA A 1 91 ? 15.351 0.360 1.407 1.00 95.12 91 ALA A N 1
ATOM 686 C CA . ALA A 1 91 ? 16.765 0.730 1.437 1.00 95.12 91 ALA A CA 1
ATOM 687 C C . ALA A 1 91 ? 17.004 2.201 1.822 1.00 95.12 91 ALA A C 1
ATOM 689 O O . ALA A 1 91 ? 18.021 2.515 2.437 1.00 95.12 91 ALA A O 1
ATOM 690 N N . THR A 1 92 ? 16.091 3.099 1.446 1.00 96.44 92 THR A N 1
ATOM 691 C CA . THR A 1 92 ? 16.224 4.554 1.642 1.00 96.44 92 THR A CA 1
ATOM 692 C C . THR A 1 92 ? 15.227 5.099 2.662 1.00 96.44 92 THR A C 1
ATOM 694 O O . THR A 1 92 ? 15.444 6.175 3.214 1.00 96.44 92 THR A O 1
ATOM 697 N N . GLY A 1 93 ? 14.136 4.372 2.918 1.00 95.00 93 GLY A N 1
ATOM 698 C CA . GLY A 1 93 ? 12.988 4.856 3.680 1.00 95.00 93 GLY A CA 1
ATOM 699 C C . GLY A 1 93 ? 12.071 5.795 2.886 1.00 95.00 93 GLY A C 1
ATOM 700 O O . GLY A 1 93 ? 11.121 6.334 3.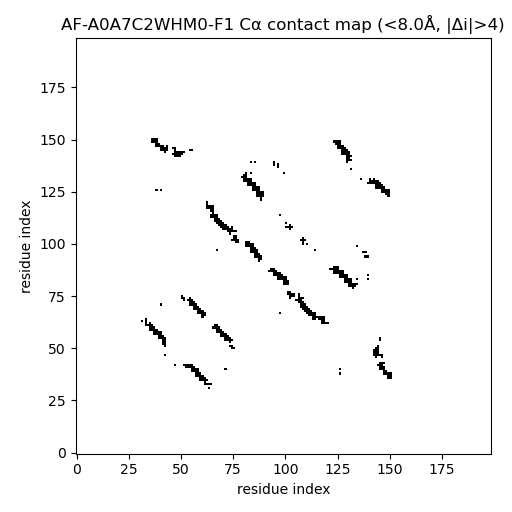462 1.00 95.00 93 GLY A O 1
ATOM 701 N N . GLU A 1 94 ? 12.327 5.996 1.587 1.00 97.44 94 GLU A N 1
ATOM 702 C CA . GLU A 1 94 ? 11.427 6.745 0.710 1.00 97.44 94 GLU A CA 1
ATOM 703 C C . GLU A 1 94 ? 10.059 6.061 0.668 1.00 97.44 94 GLU A C 1
ATOM 705 O O . GLU A 1 94 ? 9.956 4.833 0.641 1.00 97.44 94 GLU A O 1
ATOM 710 N N . HIS A 1 95 ? 8.997 6.857 0.692 1.00 97.81 95 HIS A N 1
ATOM 711 C CA . HIS A 1 95 ? 7.631 6.365 0.726 1.00 97.81 95 HIS A CA 1
ATOM 712 C C . HIS A 1 95 ? 6.708 7.267 -0.083 1.00 97.81 95 HIS A C 1
ATOM 714 O O . HIS A 1 95 ? 6.898 8.480 -0.154 1.00 97.81 95 HIS A O 1
ATOM 720 N N . LEU A 1 96 ? 5.672 6.661 -0.653 1.00 97.75 96 LEU A N 1
ATOM 721 C CA . LEU A 1 96 ? 4.621 7.353 -1.383 1.00 97.75 96 LEU A CA 1
ATOM 722 C C . LEU A 1 96 ? 3.257 6.897 -0.867 1.00 97.75 96 LEU A C 1
ATOM 724 O O . LEU A 1 96 ? 2.960 5.700 -0.844 1.00 97.75 96 LEU A O 1
ATOM 728 N N . LYS A 1 97 ? 2.426 7.865 -0.468 1.00 98.00 97 LYS A N 1
ATOM 729 C CA . LYS A 1 97 ? 1.015 7.635 -0.139 1.00 98.00 97 LYS A CA 1
ATOM 730 C C . LYS A 1 97 ? 0.242 7.377 -1.427 1.00 98.00 97 LYS A C 1
ATOM 732 O O . LYS A 1 97 ? 0.270 8.213 -2.326 1.00 98.00 97 LYS A O 1
ATOM 737 N N . LEU A 1 98 ? -0.467 6.254 -1.498 1.00 97.81 98 LEU A N 1
ATOM 738 C CA . LEU A 1 98 ? -1.324 5.919 -2.635 1.00 97.81 98 LEU A CA 1
ATOM 739 C C . LEU A 1 98 ? -2.788 6.269 -2.366 1.00 97.81 98 LEU A C 1
ATOM 741 O O . LEU A 1 98 ? -3.455 6.833 -3.226 1.00 97.81 98 LEU A O 1
ATOM 745 N N . ALA A 1 99 ? -3.301 5.920 -1.186 1.00 97.75 99 ALA A N 1
ATOM 746 C CA . ALA A 1 99 ? -4.721 6.061 -0.883 1.00 97.75 99 ALA A CA 1
ATOM 747 C C . ALA A 1 99 ? -4.983 6.058 0.620 1.00 97.75 99 ALA A C 1
ATOM 749 O O . ALA A 1 99 ? -4.245 5.420 1.370 1.00 97.75 99 ALA A O 1
ATOM 750 N N . SER A 1 100 ? -6.095 6.661 1.026 1.00 98.00 100 SER A N 1
ATOM 751 C CA . SER A 1 100 ? -6.693 6.459 2.347 1.00 98.00 100 SER A CA 1
ATOM 752 C C . SER A 1 100 ? -8.062 5.807 2.171 1.00 98.00 100 SER A C 1
ATOM 754 O O . SER A 1 100 ? -8.781 6.131 1.225 1.00 98.00 100 SER A O 1
ATOM 756 N N . PHE A 1 101 ? -8.408 4.850 3.028 1.00 97.88 101 PHE A N 1
ATOM 757 C CA . PHE A 1 101 ? -9.602 4.024 2.867 1.00 97.88 101 PHE A CA 1
ATOM 758 C C . PHE A 1 101 ? -10.089 3.437 4.192 1.00 97.88 101 PHE A C 1
ATOM 760 O O . PHE A 1 101 ? -9.403 3.482 5.212 1.00 97.88 101 PHE A O 1
ATOM 767 N N . ASN A 1 102 ? -11.279 2.844 4.171 1.00 97.88 102 ASN A N 1
ATOM 768 C CA . ASN A 1 102 ? -11.815 2.092 5.298 1.00 97.88 102 ASN A CA 1
ATOM 769 C C . ASN A 1 102 ? -12.452 0.785 4.809 1.00 97.88 102 ASN A C 1
ATOM 771 O O . ASN A 1 102 ? -12.833 0.680 3.640 1.00 97.88 102 ASN A O 1
ATOM 775 N N . ALA A 1 103 ? -12.544 -0.207 5.690 1.00 98.12 103 ALA A N 1
ATOM 776 C CA . ALA A 1 103 ? -13.290 -1.429 5.429 1.00 98.12 103 ALA A CA 1
ATOM 777 C C . ALA A 1 103 ? -14.778 -1.225 5.752 1.00 98.12 103 ALA A C 1
ATOM 779 O O . ALA A 1 103 ? -15.137 -0.448 6.643 1.00 98.12 103 ALA A O 1
ATOM 780 N N . ASN A 1 104 ? -15.650 -1.924 5.029 1.00 97.75 104 ASN A N 1
ATOM 781 C CA . ASN A 1 104 ? -17.081 -1.963 5.320 1.00 97.75 104 ASN A CA 1
ATOM 782 C C . ASN A 1 104 ? -17.393 -2.854 6.542 1.00 97.75 104 ASN A C 1
ATOM 784 O O . ASN A 1 104 ? -16.495 -3.409 7.181 1.00 97.75 104 ASN A O 1
ATOM 788 N N . ALA A 1 105 ? -18.678 -2.988 6.878 1.00 96.69 105 ALA A N 1
ATOM 789 C CA . ALA A 1 105 ? -19.131 -3.774 8.026 1.00 96.69 105 ALA A CA 1
ATOM 790 C C . ALA A 1 105 ? -18.807 -5.276 7.897 1.00 96.69 105 ALA A C 1
ATOM 792 O O . ALA A 1 105 ? -18.650 -5.963 8.903 1.00 96.69 105 ALA A O 1
ATOM 793 N N . GLU A 1 106 ? -18.664 -5.779 6.670 1.00 97.50 106 GLU A N 1
ATOM 794 C CA . GLU A 1 106 ? -18.287 -7.158 6.351 1.00 97.50 106 GLU A CA 1
ATOM 795 C C . GLU A 1 106 ? -16.765 -7.391 6.393 1.00 97.50 106 GLU A C 1
ATOM 797 O O . GLU A 1 106 ? -16.289 -8.500 6.146 1.00 97.50 106 GLU A O 1
ATOM 802 N N . GLY A 1 107 ? -15.989 -6.349 6.695 1.00 97.81 107 GLY A N 1
ATOM 803 C CA . GLY A 1 107 ? -14.535 -6.386 6.759 1.00 97.81 107 GLY A CA 1
ATOM 804 C C . GLY A 1 107 ? -13.847 -6.437 5.395 1.00 97.81 107 GLY A C 1
ATOM 805 O O . GLY A 1 107 ? -12.740 -6.968 5.267 1.00 97.81 107 GLY A O 1
ATOM 806 N N . VAL A 1 108 ? -14.508 -5.911 4.364 1.00 98.31 108 VAL A N 1
ATOM 807 C CA . VAL A 1 108 ? -14.012 -5.819 2.990 1.00 98.31 108 VAL A CA 1
ATOM 808 C C . VAL A 1 108 ? -13.663 -4.369 2.665 1.00 98.31 108 VAL A C 1
ATOM 810 O O . VAL A 1 108 ? -14.442 -3.452 2.919 1.00 98.31 108 VAL A O 1
ATOM 813 N N . ALA A 1 109 ? -12.495 -4.160 2.065 1.00 98.25 109 ALA A N 1
ATOM 814 C CA . ALA A 1 109 ? -12.069 -2.881 1.514 1.00 98.25 109 ALA A CA 1
ATOM 815 C C . ALA A 1 109 ? -11.797 -3.028 0.016 1.00 98.25 109 ALA A C 1
ATOM 817 O O . ALA A 1 109 ? -11.110 -3.961 -0.406 1.00 98.25 109 ALA A O 1
ATOM 818 N N . GLN A 1 110 ? -12.301 -2.088 -0.780 1.00 98.25 110 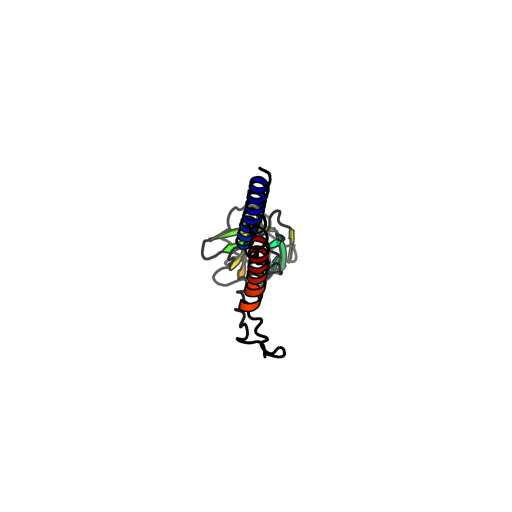GLN A N 1
ATOM 819 C CA . GLN A 1 110 ? -12.076 -2.035 -2.220 1.00 98.25 110 GLN A CA 1
ATOM 820 C C . GLN A 1 110 ? -11.625 -0.629 -2.615 1.00 98.25 110 GLN A C 1
ATOM 822 O O . GLN A 1 110 ? -12.222 0.360 -2.194 1.00 98.25 110 GLN A O 1
ATOM 827 N N . LEU A 1 111 ? -10.569 -0.555 -3.421 1.00 97.56 111 LEU A N 1
ATOM 828 C CA . LEU A 1 111 ? -10.055 0.677 -4.005 1.00 97.56 111 LEU A CA 1
ATOM 829 C C . LEU A 1 111 ? -9.911 0.509 -5.508 1.00 97.56 111 LEU A C 1
ATOM 831 O O . LEU A 1 111 ? -9.415 -0.515 -5.976 1.00 97.56 111 LEU A O 1
ATOM 835 N N . ASP A 1 112 ? -10.315 1.543 -6.228 1.00 97.94 112 ASP A N 1
ATOM 836 C CA . ASP A 1 112 ? -10.110 1.699 -7.659 1.00 97.94 112 ASP A CA 1
ATOM 837 C C . ASP A 1 112 ? -9.958 3.200 -7.920 1.00 97.94 112 ASP A C 1
ATOM 839 O O . ASP A 1 112 ? -10.916 3.963 -7.758 1.00 97.94 112 ASP A O 1
ATOM 843 N N . LEU A 1 113 ? -8.727 3.650 -8.160 1.00 97.06 113 LEU A N 1
ATOM 844 C CA . LEU A 1 113 ? -8.428 5.069 -8.324 1.00 97.06 113 LEU A CA 1
ATOM 845 C C . LEU A 1 113 ? -7.301 5.314 -9.320 1.00 97.06 113 LEU A C 1
ATOM 847 O O . LEU A 1 113 ? -6.426 4.476 -9.535 1.00 97.06 113 LEU A O 1
ATOM 851 N N . LEU A 1 114 ? -7.313 6.529 -9.861 1.00 97.75 114 LEU A N 1
ATOM 852 C CA . LEU A 1 114 ? -6.278 7.074 -10.723 1.00 97.75 114 LEU A CA 1
ATOM 853 C C . LEU A 1 114 ? -5.595 8.239 -10.004 1.00 97.75 114 LEU A C 1
ATOM 855 O O . LEU A 1 114 ? -6.246 9.226 -9.647 1.00 97.75 114 LEU A O 1
ATOM 859 N N . LEU A 1 115 ? -4.290 8.125 -9.777 1.00 96.81 115 LEU A N 1
ATOM 860 C CA . LEU A 1 115 ? -3.496 9.181 -9.160 1.00 96.81 115 LEU A CA 1
ATOM 861 C C . LEU A 1 115 ? -3.342 10.384 -10.107 1.00 96.81 115 LEU A C 1
ATOM 863 O O . LEU A 1 115 ? -3.285 10.217 -11.325 1.00 96.81 115 LEU A O 1
ATOM 867 N N . PRO A 1 116 ? -3.213 11.614 -9.572 1.00 95.88 116 PRO A N 1
ATOM 868 C CA . PRO A 1 116 ? -3.025 12.811 -10.396 1.00 95.88 116 PRO A CA 1
ATOM 869 C C . PRO A 1 116 ? -1.669 12.843 -11.114 1.00 95.88 116 PRO A C 1
ATOM 871 O O . PRO A 1 116 ? -1.491 13.607 -12.062 1.00 95.88 116 PRO A O 1
ATOM 874 N N . GLN A 1 117 ? -0.700 12.058 -10.639 1.00 94.94 117 GLN A N 1
ATOM 875 C CA . GLN A 1 117 ? 0.616 11.901 -11.242 1.00 94.94 117 GLN A CA 1
ATOM 876 C C . GLN A 1 117 ? 0.955 10.409 -11.335 1.00 94.94 117 GLN A C 1
ATOM 878 O O . GLN A 1 117 ? 0.540 9.647 -10.455 1.00 94.94 117 GLN A O 1
ATOM 883 N N . PRO A 1 118 ? 1.732 9.993 -12.351 1.00 94.31 118 PRO A N 1
ATOM 884 C CA . PRO A 1 118 ? 2.271 8.642 -12.417 1.00 94.31 118 PRO A CA 1
ATOM 885 C C . PRO A 1 118 ? 3.058 8.286 -11.156 1.00 94.31 118 PRO A C 1
ATOM 887 O O . PRO A 1 118 ? 3.685 9.148 -10.533 1.00 94.31 118 PRO A O 1
ATOM 890 N N . ILE A 1 119 ? 3.077 7.001 -10.812 1.00 94.94 119 ILE A N 1
ATOM 891 C CA . ILE A 1 119 ? 3.931 6.504 -9.734 1.00 94.94 119 ILE A CA 1
ATOM 892 C C . ILE A 1 119 ? 5.383 6.572 -10.233 1.00 94.94 119 ILE A C 1
ATOM 894 O O . ILE A 1 119 ? 5.673 5.990 -11.284 1.00 94.94 119 ILE A O 1
ATOM 898 N N . PRO A 1 120 ? 6.302 7.241 -9.508 1.00 93.62 120 PRO A N 1
ATOM 899 C CA . PRO A 1 120 ? 7.703 7.320 -9.898 1.00 93.62 120 PRO A CA 1
ATOM 900 C C . PRO A 1 120 ? 8.309 5.936 -10.133 1.00 93.62 120 PRO A C 1
ATOM 902 O O . PRO A 1 120 ? 8.041 4.987 -9.385 1.00 93.62 120 PRO A O 1
ATOM 905 N N . ASP A 1 121 ? 9.139 5.820 -11.169 1.00 89.56 121 ASP A N 1
ATOM 906 C CA . ASP A 1 121 ? 9.858 4.584 -11.469 1.00 89.56 121 ASP A CA 1
ATOM 907 C C . ASP A 1 121 ? 11.079 4.435 -10.550 1.00 89.56 121 ASP A C 1
ATOM 909 O O . ASP A 1 121 ? 12.220 4.652 -10.950 1.00 89.56 121 ASP A O 1
ATOM 913 N N . SER A 1 122 ? 10.803 4.113 -9.286 1.00 90.12 122 SER A N 1
ATOM 914 C CA . SER A 1 122 ? 11.794 3.856 -8.238 1.00 90.12 122 SER A CA 1
ATOM 915 C C . SER A 1 122 ? 11.855 2.361 -7.901 1.00 90.12 122 SER A C 1
ATOM 917 O O . SER A 1 122 ? 10.937 1.596 -8.224 1.00 90.12 122 SER A O 1
ATOM 919 N N . ASP A 1 123 ? 12.907 1.941 -7.191 1.00 92.31 123 ASP A N 1
ATOM 920 C CA . ASP A 1 123 ? 13.068 0.569 -6.681 1.00 92.31 123 ASP A CA 1
ATOM 921 C C . ASP A 1 123 ? 12.177 0.304 -5.450 1.00 92.31 123 ASP A C 1
ATOM 923 O O . ASP A 1 123 ? 12.655 -0.064 -4.373 1.00 92.31 123 ASP A O 1
ATOM 927 N N . TRP A 1 124 ? 10.867 0.519 -5.591 1.00 95.44 124 TRP A N 1
ATOM 928 C CA . TRP A 1 124 ? 9.875 0.202 -4.565 1.00 95.44 124 TRP A CA 1
ATOM 929 C C . TRP A 1 124 ? 9.975 -1.275 -4.179 1.00 95.44 124 TRP A C 1
ATOM 931 O O . TRP A 1 124 ? 9.952 -2.156 -5.042 1.00 95.44 124 TRP A O 1
ATOM 941 N N . SER A 1 125 ? 10.085 -1.557 -2.882 1.00 96.75 125 SER A N 1
ATOM 942 C CA . SER A 1 125 ? 10.296 -2.918 -2.380 1.00 96.75 125 SER A CA 1
ATOM 943 C C . SER A 1 125 ? 9.109 -3.448 -1.584 1.00 96.75 125 SER A C 1
ATOM 945 O O . SER A 1 125 ? 8.882 -4.660 -1.566 1.00 96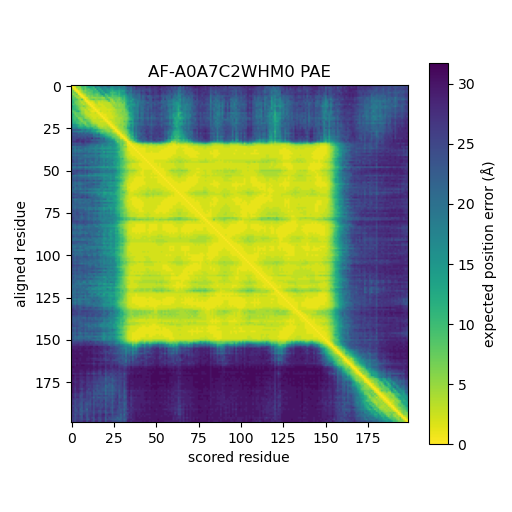.75 125 SER A O 1
ATOM 947 N N . LEU A 1 126 ? 8.304 -2.555 -1.000 1.00 98.19 126 LEU A N 1
ATOM 948 C CA . LEU A 1 126 ? 7.239 -2.905 -0.069 1.00 98.19 126 LEU A CA 1
ATOM 949 C C . LEU A 1 126 ? 5.962 -2.102 -0.341 1.00 98.19 126 LEU A C 1
ATOM 951 O O . LEU A 1 126 ? 6.008 -0.886 -0.484 1.00 98.19 126 LEU A O 1
ATOM 955 N N . ALA A 1 127 ? 4.816 -2.773 -0.360 1.00 98.56 127 ALA A N 1
ATOM 956 C CA . ALA A 1 127 ? 3.505 -2.165 -0.167 1.00 98.56 127 ALA A CA 1
ATOM 957 C C . ALA A 1 127 ? 3.080 -2.353 1.293 1.00 98.56 127 ALA A C 1
ATOM 959 O O . ALA A 1 127 ? 3.247 -3.441 1.852 1.00 98.56 127 ALA A O 1
ATOM 960 N N . LEU A 1 128 ? 2.539 -1.305 1.911 1.00 98.69 128 LEU A N 1
ATOM 961 C CA . LEU A 1 128 ? 2.243 -1.263 3.340 1.00 98.69 128 LEU A CA 1
A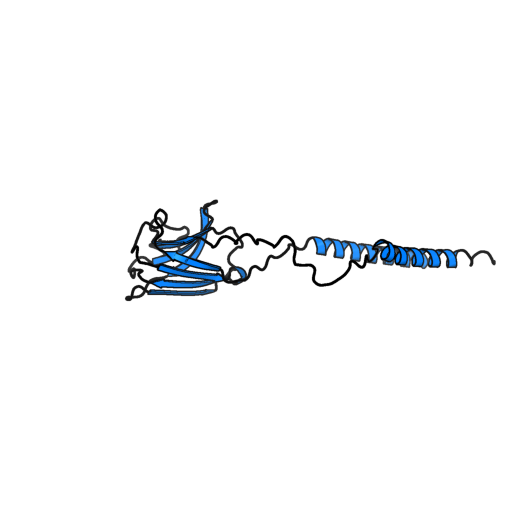TOM 962 C C . LEU A 1 128 ? 0.881 -0.613 3.591 1.00 98.69 128 LEU A C 1
ATOM 964 O O . LEU A 1 128 ? 0.611 0.477 3.101 1.00 98.69 128 LEU A O 1
ATOM 968 N N . VAL A 1 129 ? 0.047 -1.262 4.397 1.00 98.75 129 VAL A N 1
ATOM 969 C CA . VAL A 1 129 ? -1.212 -0.711 4.907 1.00 98.75 129 VAL A CA 1
ATOM 970 C C . VAL A 1 129 ? -1.023 -0.364 6.379 1.00 98.75 129 VAL A C 1
ATOM 972 O O . VAL A 1 129 ? -0.756 -1.251 7.195 1.00 98.75 129 VAL A O 1
ATOM 975 N N . THR A 1 130 ? -1.169 0.910 6.731 1.00 98.75 130 THR A N 1
ATOM 976 C CA . THR A 1 130 ? -1.082 1.398 8.116 1.00 98.75 130 THR A CA 1
ATOM 977 C C . THR A 1 130 ? -2.427 1.891 8.627 1.00 98.75 130 THR A C 1
ATOM 979 O O . THR A 1 130 ? -3.353 2.069 7.840 1.00 98.75 130 THR A O 1
ATOM 982 N N . VAL A 1 131 ? -2.541 2.090 9.942 1.00 98.50 131 VAL A N 1
ATOM 983 C CA . VAL A 1 131 ? -3.717 2.702 10.572 1.00 98.50 131 VAL A CA 1
ATOM 984 C C . VAL A 1 131 ? -3.369 4.079 11.115 1.00 98.50 131 VAL A C 1
ATOM 986 O O . VAL A 1 131 ? -2.631 4.202 12.099 1.00 98.50 131 VAL A O 1
ATOM 989 N N . GLU A 1 132 ? -3.952 5.101 10.500 1.00 98.38 132 GLU A N 1
ATOM 990 C CA . GLU A 1 132 ? -3.680 6.507 10.776 1.00 98.38 132 GLU A CA 1
ATOM 991 C C . GLU A 1 132 ? -4.898 7.216 11.364 1.00 98.38 132 GLU A C 1
ATOM 993 O O . GLU A 1 132 ? -6.040 6.966 10.980 1.00 98.38 132 GLU A O 1
ATOM 998 N N . SER A 1 133 ? -4.646 8.179 12.248 1.00 96.75 133 SER A N 1
ATOM 999 C CA . SER A 1 133 ? -5.684 9.081 12.764 1.00 96.75 133 SER A CA 1
ATOM 1000 C C . SER A 1 133 ? -6.060 10.191 11.770 1.00 96.75 133 SER A C 1
ATOM 1002 O O . SER A 1 133 ? -7.008 10.930 12.008 1.00 96.75 133 SER A O 1
ATOM 1004 N N . SER A 1 134 ? -5.314 10.352 10.670 1.00 93.94 134 SER A N 1
ATOM 1005 C CA . SER A 1 134 ? -5.534 11.404 9.669 1.00 93.94 134 SER A CA 1
ATOM 1006 C C . SER A 1 134 ? -5.339 10.876 8.243 1.00 93.94 134 SER A C 1
ATOM 1008 O O . SER A 1 134 ? -4.370 10.152 8.004 1.00 93.94 134 SER A O 1
ATOM 1010 N N . PRO A 1 135 ? -6.190 11.282 7.275 1.00 91.31 135 PRO A N 1
ATOM 1011 C CA . PRO A 1 135 ? -6.036 10.888 5.870 1.00 91.31 135 PRO A CA 1
ATOM 1012 C C . PRO A 1 135 ? -4.806 11.533 5.239 1.00 91.31 135 PRO A C 1
ATOM 1014 O O . PRO A 1 135 ? -4.265 11.035 4.252 1.00 91.31 135 PRO A O 1
ATOM 1017 N N . GLU A 1 136 ? -4.371 12.653 5.815 1.00 93.62 136 GLU A N 1
ATOM 1018 C CA . GLU A 1 136 ? -3.267 13.476 5.340 1.00 93.62 136 GLU A CA 1
ATOM 1019 C C . GLU A 1 136 ? -1.957 13.181 6.062 1.00 93.62 136 GLU A C 1
ATOM 1021 O O . GLU A 1 136 ? -1.063 14.025 6.101 1.00 93.62 136 GLU A O 1
ATOM 1026 N N . ALA A 1 137 ? -1.824 11.975 6.622 1.00 94.62 137 ALA A N 1
ATOM 1027 C CA . ALA A 1 137 ? -0.543 11.491 7.107 1.00 94.62 137 ALA A CA 1
ATOM 1028 C C . ALA A 1 137 ? 0.529 11.686 6.020 1.00 94.62 137 ALA A C 1
ATOM 1030 O O . ALA A 1 137 ? 0.315 11.363 4.848 1.00 94.62 137 ALA A O 1
ATOM 1031 N N . SER A 1 138 ? 1.667 12.258 6.413 1.00 96.00 138 SER A N 1
ATOM 1032 C CA . SER A 1 138 ? 2.801 12.519 5.523 1.00 96.00 138 SER A CA 1
ATOM 1033 C C . SER A 1 138 ? 3.781 11.350 5.453 1.00 96.00 138 SER A C 1
ATOM 1035 O O . SER A 1 138 ? 4.585 11.305 4.532 1.00 96.00 138 SER A O 1
ATOM 1037 N N . GLN A 1 139 ? 3.706 10.419 6.407 1.00 97.31 139 GLN A N 1
ATOM 1038 C CA . GLN A 1 139 ? 4.574 9.251 6.517 1.00 97.31 139 GLN A CA 1
ATOM 1039 C C . GLN A 1 139 ? 3.795 8.044 7.066 1.00 97.31 139 GLN A C 1
ATOM 1041 O O . GLN A 1 139 ? 2.814 8.249 7.788 1.00 97.31 139 GLN A O 1
ATOM 1046 N N . PRO A 1 140 ? 4.241 6.802 6.797 1.00 97.88 140 PRO A N 1
ATOM 1047 C CA . PRO A 1 140 ? 3.624 5.610 7.366 1.00 97.88 140 PRO A CA 1
ATOM 1048 C C . PRO A 1 140 ? 3.737 5.580 8.896 1.00 97.88 140 PRO A C 1
ATOM 1050 O O . PRO A 1 140 ? 4.823 5.735 9.462 1.00 97.88 140 PRO A O 1
ATOM 1053 N N . GLY A 1 141 ? 2.621 5.335 9.571 1.00 96.56 141 GLY A N 1
ATOM 1054 C CA . GLY A 1 141 ? 2.529 5.234 11.019 1.00 96.56 141 GLY A CA 1
ATOM 1055 C C . GLY A 1 141 ? 3.076 3.927 11.594 1.00 96.56 141 GLY A C 1
ATOM 1056 O O . GLY A 1 141 ? 3.523 3.007 10.901 1.00 96.56 141 GLY A O 1
ATOM 1057 N N . GLN A 1 142 ? 3.045 3.843 12.926 1.00 97.44 142 GLN A N 1
ATOM 1058 C CA . GLN A 1 142 ? 3.606 2.708 13.668 1.00 97.44 142 GLN A CA 1
ATOM 1059 C C . GLN A 1 142 ? 2.709 1.465 13.656 1.00 97.44 142 GLN A C 1
ATOM 1061 O O . GLN A 1 142 ? 3.224 0.360 13.819 1.00 97.44 142 GLN A O 1
ATOM 1066 N N . ARG A 1 143 ? 1.392 1.626 13.469 1.00 98.38 143 ARG A N 1
ATOM 1067 C CA . ARG A 1 143 ? 0.442 0.508 13.391 1.00 98.38 143 ARG A CA 1
ATOM 1068 C C . ARG A 1 143 ? 0.340 0.026 11.955 1.00 98.38 143 ARG A C 1
ATOM 1070 O O . ARG A 1 143 ? -0.258 0.690 11.113 1.00 98.38 143 ARG A O 1
ATOM 1077 N N . ARG A 1 144 ? 0.938 -1.128 11.695 1.00 98.50 144 ARG A N 1
ATOM 1078 C CA . ARG A 1 144 ? 1.085 -1.740 10.376 1.00 98.50 144 ARG A CA 1
ATOM 1079 C C . ARG A 1 144 ? 0.203 -2.974 10.314 1.00 98.50 144 ARG A C 1
ATOM 1081 O O . ARG A 1 144 ? 0.421 -3.922 11.067 1.00 98.50 144 ARG A O 1
ATOM 1088 N N . SER A 1 145 ? -0.792 -2.937 9.436 1.00 98.50 145 SER A N 1
ATOM 1089 C CA . SER A 1 145 ? -1.790 -3.993 9.317 1.00 98.50 145 SER A CA 1
ATOM 1090 C C . SER A 1 145 ? -1.372 -5.056 8.313 1.00 98.50 145 SER A C 1
ATOM 1092 O O . SER A 1 145 ? -1.058 -6.185 8.688 1.00 98.50 145 SER A O 1
ATOM 1094 N N . LEU A 1 146 ? -1.284 -4.679 7.040 1.00 98.75 146 LEU A N 1
ATOM 1095 C CA . LEU A 1 146 ? -0.914 -5.585 5.960 1.00 98.75 146 LEU A CA 1
ATOM 1096 C C . LEU A 1 146 ? 0.352 -5.104 5.272 1.00 98.75 146 LEU A C 1
ATOM 1098 O O . LEU A 1 146 ? 0.608 -3.904 5.179 1.00 98.75 146 LEU A O 1
ATOM 1102 N N . ALA A 1 147 ? 1.113 -6.051 4.746 1.00 98.69 147 ALA A N 1
ATOM 1103 C CA . ALA A 1 147 ? 2.285 -5.775 3.941 1.00 98.69 147 ALA A CA 1
ATOM 1104 C C . ALA A 1 147 ? 2.412 -6.781 2.793 1.00 98.69 147 ALA A C 1
ATOM 1106 O O . ALA A 1 147 ? 1.886 -7.896 2.855 1.00 98.69 147 ALA A O 1
ATOM 1107 N N . GLY A 1 148 ? 3.128 -6.387 1.745 1.00 98.38 148 GLY A N 1
ATOM 1108 C CA . GLY A 1 148 ? 3.446 -7.244 0.609 1.00 98.38 148 GLY A CA 1
ATOM 1109 C C . GLY A 1 148 ? 4.696 -6.758 -0.106 1.00 98.38 148 GLY A C 1
ATOM 1110 O O . GLY A 1 148 ? 4.858 -5.562 -0.327 1.00 98.38 148 GLY A O 1
ATOM 1111 N N . HIS A 1 149 ? 5.591 -7.673 -0.468 1.00 97.81 149 HIS A N 1
ATOM 1112 C CA . HIS A 1 149 ? 6.800 -7.311 -1.203 1.00 97.81 149 HIS A CA 1
ATOM 1113 C C . HIS A 1 149 ? 6.511 -7.219 -2.696 1.00 97.81 149 HIS A C 1
ATOM 1115 O O . HIS A 1 149 ? 5.776 -8.043 -3.250 1.00 97.81 149 HIS A O 1
ATOM 1121 N N . PHE A 1 150 ? 7.142 -6.252 -3.355 1.00 95.69 150 PHE A N 1
ATOM 1122 C CA . PHE A 1 150 ? 7.117 -6.181 -4.807 1.00 95.69 150 PHE A CA 1
ATOM 1123 C C . PHE A 1 150 ? 7.746 -7.448 -5.407 1.00 95.69 150 PHE A C 1
ATOM 1125 O O . PHE A 1 150 ? 8.764 -7.941 -4.900 1.00 95.69 150 PHE A O 1
ATOM 1132 N N . PRO A 1 151 ? 7.167 -7.998 -6.490 1.00 91.56 151 PRO A N 1
ATOM 1133 C CA . PRO A 1 151 ? 7.772 -9.125 -7.173 1.00 91.56 151 PRO A CA 1
ATOM 1134 C C . PRO A 1 151 ? 9.127 -8.688 -7.723 1.00 91.56 151 PRO A C 1
ATOM 1136 O O . PRO A 1 151 ? 9.233 -7.727 -8.485 1.00 91.56 151 PRO A O 1
ATOM 1139 N N . LYS A 1 152 ? 10.184 -9.409 -7.348 1.00 83.94 152 LYS A N 1
ATOM 1140 C CA . LYS A 1 152 ? 11.494 -9.190 -7.959 1.00 83.94 152 LYS A CA 1
ATOM 1141 C C . LYS A 1 152 ? 11.392 -9.574 -9.433 1.00 83.94 152 LYS A C 1
ATOM 1143 O O . LYS A 1 152 ? 10.816 -10.630 -9.718 1.00 83.94 152 LYS A O 1
ATOM 1148 N N . PRO A 1 153 ? 11.959 -8.781 -10.360 1.00 70.00 153 PRO A N 1
ATOM 1149 C CA . PRO A 1 153 ? 12.106 -9.211 -11.738 1.00 70.00 153 PRO A CA 1
ATOM 1150 C C . PRO A 1 153 ? 12.772 -10.580 -11.710 1.00 70.00 153 PRO A C 1
ATOM 1152 O O . PRO A 1 153 ? 13.896 -10.724 -11.221 1.00 70.00 153 PRO A O 1
ATOM 1155 N N . VAL A 1 154 ? 12.050 -11.611 -12.148 1.00 61.28 154 VAL A N 1
ATOM 1156 C CA . VAL A 1 154 ? 12.649 -12.928 -12.314 1.00 61.28 154 VAL A CA 1
ATOM 1157 C C . VAL A 1 154 ? 13.702 -12.697 -13.374 1.00 61.28 154 VAL A C 1
ATOM 1159 O O . VAL A 1 154 ? 13.348 -12.391 -14.513 1.00 61.28 154 VAL A O 1
ATOM 1162 N N . GLY A 1 155 ? 14.975 -12.716 -12.964 1.00 54.69 155 GLY A N 1
ATOM 1163 C CA . GLY A 1 155 ? 16.090 -12.472 -13.862 1.00 54.69 155 GLY A CA 1
ATOM 1164 C C . GLY A 1 155 ? 15.829 -13.296 -15.101 1.00 54.69 155 GLY A C 1
ATOM 1165 O O . GLY A 1 155 ? 15.682 -14.518 -14.996 1.00 54.69 155 GLY A O 1
ATOM 1166 N N . ALA A 1 156 ? 15.642 -12.616 -16.233 1.00 49.31 156 ALA A N 1
ATOM 1167 C CA . ALA A 1 156 ? 15.457 -13.292 -17.489 1.00 49.31 156 ALA A CA 1
ATOM 1168 C C . ALA A 1 156 ? 16.654 -14.232 -17.593 1.00 49.31 156 ALA A C 1
ATOM 1170 O O . ALA A 1 156 ? 17.785 -13.795 -17.807 1.00 49.31 156 ALA A O 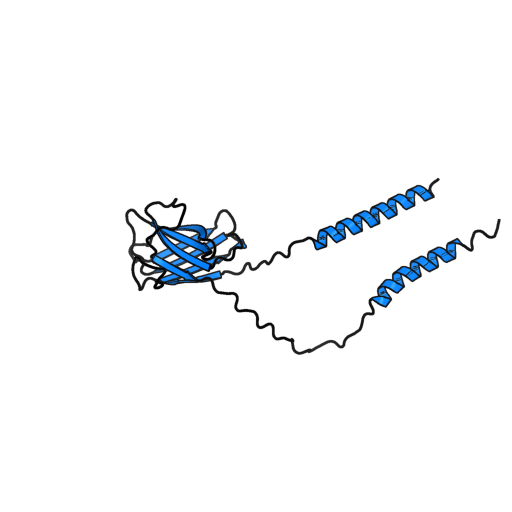1
ATOM 1171 N N . ARG A 1 157 ? 16.428 -15.538 -17.417 1.00 46.59 157 ARG A N 1
ATOM 1172 C CA . ARG A 1 157 ? 17.274 -16.512 -18.082 1.00 46.59 157 ARG A CA 1
ATOM 1173 C C . ARG A 1 157 ? 16.964 -16.276 -19.543 1.00 46.59 157 ARG A C 1
ATOM 1175 O O . ARG A 1 157 ? 16.118 -16.955 -20.106 1.00 46.59 157 ARG A O 1
ATOM 1182 N N . VAL A 1 158 ? 17.568 -15.237 -20.112 1.00 54.62 158 VAL A N 1
ATOM 1183 C CA . VAL A 1 158 ? 17.720 -15.110 -21.544 1.00 54.62 158 VAL A CA 1
ATOM 1184 C C . VAL A 1 158 ? 18.436 -16.407 -21.894 1.00 54.62 158 VAL A C 1
ATOM 1186 O O . VAL A 1 158 ? 19.554 -16.612 -21.407 1.00 54.62 158 VAL A O 1
ATOM 1189 N N . PRO A 1 159 ? 17.788 -17.356 -22.591 1.00 55.69 159 PRO A N 1
ATOM 1190 C CA . PRO A 1 159 ? 18.506 -18.516 -23.077 1.00 55.69 159 PRO A CA 1
ATOM 1191 C C . PRO A 1 159 ? 19.697 -17.961 -23.852 1.00 55.69 159 PRO A C 1
ATOM 1193 O O . PRO A 1 159 ? 19.521 -17.068 -24.681 1.00 55.69 159 PRO A O 1
ATOM 1196 N N . SER A 1 160 ? 20.907 -18.422 -23.546 1.00 62.75 160 SER A N 1
ATOM 1197 C CA . SER A 1 160 ? 22.146 -17.871 -24.108 1.00 62.75 160 SER A CA 1
ATOM 1198 C C . SER A 1 160 ? 22.230 -17.971 -25.634 1.00 62.75 160 SER A C 1
ATOM 1200 O O . SER A 1 160 ? 23.163 -17.432 -26.214 1.00 62.75 160 SER A O 1
ATOM 1202 N N . GLN A 1 161 ? 21.255 -18.599 -26.289 1.00 59.28 161 GLN A N 1
ATOM 1203 C CA . GLN A 1 161 ? 21.003 -18.544 -27.720 1.00 59.28 161 GLN A CA 1
ATOM 1204 C C . GLN A 1 161 ? 19.565 -19.001 -27.989 1.00 59.28 161 GLN A C 1
ATOM 1206 O O . GLN A 1 161 ? 19.120 -20.027 -27.471 1.00 59.28 161 GLN A O 1
ATOM 1211 N N . LEU A 1 162 ? 18.849 -18.276 -28.848 1.00 65.88 162 LEU A N 1
ATOM 1212 C CA . LEU A 1 162 ? 17.756 -18.877 -29.611 1.00 65.88 162 LEU A CA 1
ATOM 1213 C C . LEU A 1 162 ? 18.375 -19.926 -30.555 1.00 65.88 162 LEU A C 1
ATOM 1215 O O . LEU A 1 162 ? 19.428 -19.645 -31.136 1.00 65.88 162 LEU A O 1
ATOM 1219 N N . PRO A 1 163 ? 17.767 -21.112 -30.749 1.00 63.41 163 PRO A N 1
ATOM 1220 C CA . PRO A 1 163 ? 18.191 -22.023 -31.803 1.00 63.41 163 PRO A CA 1
ATOM 1221 C C . PRO A 1 163 ? 18.182 -21.284 -33.145 1.00 63.41 163 PRO A C 1
ATOM 1223 O O . PRO A 1 163 ? 17.144 -20.775 -33.573 1.00 63.41 163 PRO A O 1
ATOM 1226 N N . ASN A 1 164 ? 19.351 -21.198 -33.785 1.00 59.91 164 ASN A N 1
ATOM 1227 C CA . ASN A 1 164 ? 19.516 -20.590 -35.100 1.00 59.91 164 ASN A CA 1
ATOM 1228 C C . ASN A 1 164 ? 18.672 -21.370 -36.121 1.00 59.91 164 ASN A C 1
ATOM 1230 O O . ASN A 1 164 ? 19.081 -22.426 -36.599 1.00 59.91 164 ASN A O 1
ATOM 1234 N N . THR A 1 165 ? 17.467 -20.877 -36.402 1.00 60.12 165 THR A N 1
ATOM 1235 C CA . THR A 1 165 ? 16.479 -21.521 -37.284 1.00 60.12 165 THR A CA 1
ATOM 1236 C C . THR A 1 165 ? 16.250 -20.742 -38.576 1.00 60.12 165 THR A C 1
ATOM 1238 O O . THR A 1 165 ? 15.271 -20.977 -39.278 1.00 60.12 165 THR A O 1
ATOM 1241 N N . GLY A 1 166 ? 17.172 -19.860 -38.961 1.00 50.44 166 GLY A N 1
ATOM 1242 C CA . GLY A 1 166 ? 17.086 -19.230 -40.271 1.00 50.44 166 GLY A CA 1
ATOM 1243 C C . GLY A 1 166 ? 18.091 -18.113 -40.478 1.00 50.44 166 GLY A C 1
ATOM 1244 O O . GLY A 1 166 ? 18.050 -17.101 -39.791 1.00 50.44 166 GLY A O 1
ATOM 1245 N N . GLY A 1 167 ? 18.932 -18.278 -41.496 1.00 46.06 167 GLY A N 1
ATOM 1246 C CA . GLY A 1 167 ? 19.715 -17.192 -42.075 1.00 46.06 167 GLY A CA 1
ATOM 1247 C C . GLY A 1 167 ? 21.208 -17.414 -41.931 1.00 46.06 167 GLY A C 1
ATOM 1248 O O . GLY A 1 167 ? 21.819 -17.035 -40.936 1.00 46.06 167 GLY A O 1
ATOM 1249 N N . GLY A 1 168 ? 21.806 -18.006 -42.965 1.00 43.59 168 GLY A N 1
ATOM 1250 C CA . GLY A 1 168 ? 23.243 -17.922 -43.165 1.00 43.59 168 GLY A CA 1
ATOM 1251 C C . GLY A 1 168 ? 23.686 -16.462 -43.109 1.00 43.59 168 GLY A C 1
ATOM 1252 O O . GLY A 1 168 ? 23.016 -15.573 -43.634 1.00 43.59 168 GLY A O 1
ATOM 1253 N N . VAL A 1 169 ? 24.811 -16.233 -42.443 1.00 44.56 169 VAL A N 1
ATOM 1254 C CA . VAL A 1 169 ? 25.560 -14.980 -42.476 1.00 44.56 169 VAL A CA 1
ATOM 1255 C C . VAL A 1 169 ? 25.792 -14.576 -43.930 1.00 44.56 169 VAL A C 1
ATOM 1257 O O . VAL A 1 169 ? 26.701 -15.070 -44.592 1.00 44.56 169 VAL A O 1
ATOM 1260 N N . ILE A 1 170 ? 24.964 -13.664 -44.430 1.00 47.25 170 ILE A N 1
ATOM 1261 C CA . ILE A 1 170 ? 25.346 -12.807 -45.541 1.00 47.25 170 ILE A CA 1
ATOM 1262 C C . ILE A 1 170 ? 26.129 -11.688 -44.871 1.00 47.25 170 ILE A C 1
ATOM 1264 O O . ILE A 1 170 ? 25.552 -10.803 -44.241 1.00 47.25 170 ILE A O 1
ATOM 1268 N N . TRP A 1 171 ? 27.454 -11.765 -44.937 1.00 41.03 171 TRP A N 1
ATOM 1269 C CA . TRP A 1 171 ? 28.295 -10.609 -44.675 1.00 41.03 171 TRP A CA 1
ATOM 1270 C C . TRP A 1 171 ? 27.891 -9.531 -45.683 1.00 41.03 171 TRP A C 1
ATOM 1272 O O . TRP A 1 171 ? 28.340 -9.540 -46.826 1.00 41.03 171 TRP A O 1
ATOM 1282 N N . LEU A 1 172 ? 27.006 -8.612 -45.295 1.00 46.25 172 LEU A N 1
ATOM 1283 C CA . LEU A 1 172 ? 26.999 -7.309 -45.934 1.00 46.25 172 LEU A CA 1
ATOM 1284 C C . LEU A 1 172 ? 28.263 -6.620 -45.434 1.00 46.25 172 LEU A C 1
ATOM 1286 O O . LEU A 1 172 ? 28.297 -6.065 -44.337 1.00 46.25 172 LEU A O 1
ATOM 1290 N N . ASP A 1 173 ? 29.321 -6.729 -46.233 1.00 45.28 173 ASP A N 1
ATOM 1291 C CA . ASP A 1 173 ? 30.517 -5.913 -46.122 1.00 45.28 173 ASP A CA 1
ATOM 1292 C C . ASP A 1 173 ? 30.101 -4.446 -45.971 1.00 45.28 173 ASP A C 1
ATOM 1294 O O . ASP A 1 173 ? 29.761 -3.758 -46.937 1.00 45.28 173 ASP A O 1
ATOM 1298 N N . VAL A 1 174 ? 30.165 -3.928 -44.744 1.00 46.03 174 VAL A N 1
ATOM 1299 C CA . VAL A 1 174 ? 30.048 -2.487 -44.473 1.00 46.03 174 VAL A CA 1
ATOM 1300 C C . VAL A 1 174 ? 31.187 -1.728 -45.184 1.00 46.03 174 VAL A C 1
ATOM 1302 O O . VAL A 1 174 ? 31.056 -0.546 -45.507 1.00 46.03 174 VAL A O 1
ATOM 1305 N N . ALA A 1 175 ? 32.261 -2.435 -45.558 1.00 44.72 175 ALA A N 1
ATOM 1306 C CA . ALA A 1 175 ? 33.301 -1.950 -46.459 1.00 44.72 175 ALA A CA 1
ATOM 1307 C C . ALA A 1 175 ? 32.773 -1.601 -47.872 1.00 44.72 175 ALA A C 1
ATOM 1309 O O . ALA A 1 175 ? 33.240 -0.634 -48.475 1.00 44.72 175 ALA A O 1
ATOM 1310 N N . GLY A 1 176 ? 31.757 -2.306 -48.386 1.00 39.69 176 GLY A N 1
ATOM 1311 C CA . GLY A 1 176 ? 31.165 -2.051 -49.706 1.00 39.69 176 GLY A CA 1
ATOM 1312 C C . GLY A 1 176 ? 30.253 -0.818 -49.751 1.00 39.69 176 GLY A C 1
ATOM 1313 O O . GLY A 1 176 ? 30.271 -0.061 -50.724 1.00 39.69 176 GLY A O 1
ATOM 1314 N N . ALA A 1 177 ? 29.510 -0.550 -48.673 1.00 42.34 177 ALA A N 1
ATOM 1315 C CA . ALA A 1 177 ? 28.621 0.616 -48.595 1.00 42.34 177 ALA A CA 1
ATOM 1316 C C . ALA A 1 177 ? 29.396 1.944 -48.469 1.00 42.34 177 ALA A C 1
ATOM 1318 O O . ALA A 1 177 ? 28.996 2.964 -49.040 1.00 42.34 177 ALA A O 1
ATOM 1319 N N . LEU A 1 178 ? 30.554 1.929 -47.799 1.00 44.16 178 LEU A N 1
ATOM 1320 C CA . LEU A 1 178 ? 31.463 3.079 -47.766 1.00 44.16 178 LEU A CA 1
ATOM 1321 C C . LEU A 1 178 ? 32.246 3.241 -49.083 1.00 44.16 178 LEU A C 1
ATOM 1323 O O . LEU A 1 178 ? 32.506 4.374 -49.498 1.00 44.16 178 LEU A O 1
ATOM 1327 N N . ALA A 1 179 ? 32.533 2.153 -49.807 1.00 42.91 179 ALA A N 1
ATOM 1328 C CA . ALA A 1 179 ? 33.170 2.217 -51.126 1.00 42.91 179 ALA A CA 1
ATOM 1329 C C . ALA A 1 179 ? 32.270 2.864 -52.200 1.00 42.91 179 ALA A C 1
ATOM 1331 O O . ALA A 1 179 ? 32.757 3.651 -53.015 1.00 42.91 179 ALA A O 1
ATOM 1332 N N . ALA A 1 180 ? 30.951 2.636 -52.166 1.00 40.72 180 ALA A N 1
ATOM 1333 C CA . ALA A 1 180 ? 30.017 3.262 -53.111 1.00 40.72 180 ALA A CA 1
ATOM 1334 C C . ALA A 1 180 ? 29.967 4.801 -52.984 1.00 40.72 180 ALA A C 1
ATOM 1336 O O . ALA A 1 180 ? 29.825 5.510 -53.984 1.00 40.72 180 ALA A O 1
ATOM 1337 N N . SER A 1 181 ? 30.166 5.336 -51.774 1.00 40.34 181 SER A N 1
ATOM 1338 C CA . SER A 1 181 ? 30.141 6.786 -51.530 1.00 40.34 181 SER A CA 1
ATOM 1339 C C . SER A 1 181 ? 31.454 7.489 -51.912 1.00 40.34 181 SER A C 1
ATOM 1341 O O . SER A 1 181 ? 31.436 8.647 -52.333 1.00 40.34 181 SER A O 1
ATOM 1343 N N . VAL A 1 182 ? 32.598 6.797 -51.839 1.00 46.84 182 VAL A N 1
ATOM 1344 C CA . VAL A 1 182 ? 33.908 7.357 -52.230 1.00 46.84 182 VAL A CA 1
ATOM 1345 C C . VAL A 1 182 ? 34.122 7.299 -53.751 1.00 46.84 182 VAL A C 1
ATOM 1347 O O . VAL A 1 182 ? 34.685 8.233 -54.327 1.00 46.84 182 VAL A O 1
ATOM 1350 N N . VAL A 1 183 ? 33.603 6.276 -54.441 1.00 48.06 183 VAL A N 1
ATOM 1351 C CA . VAL A 1 183 ? 33.734 6.151 -55.908 1.00 48.06 183 VAL A CA 1
ATOM 1352 C C . VAL A 1 183 ? 32.928 7.228 -56.653 1.00 48.06 183 VAL A C 1
ATOM 1354 O O . VAL A 1 183 ? 33.432 7.819 -57.611 1.00 48.06 183 VAL A O 1
ATOM 1357 N N . LEU A 1 184 ? 31.734 7.589 -56.169 1.00 44.69 184 LEU A N 1
ATOM 1358 C CA . LEU A 1 184 ? 30.946 8.700 -56.729 1.00 44.69 184 LEU A CA 1
ATOM 1359 C C . LEU A 1 184 ? 31.620 10.073 -56.528 1.00 44.69 184 LEU A C 1
ATOM 1361 O O . LEU A 1 184 ? 31.511 10.947 -57.392 1.00 44.69 184 LEU A O 1
ATOM 1365 N N . ALA A 1 185 ? 32.386 10.255 -55.447 1.00 46.84 185 ALA A N 1
ATOM 1366 C CA . ALA A 1 185 ? 33.164 11.473 -55.218 1.00 46.84 185 ALA A CA 1
ATOM 1367 C C . ALA A 1 185 ? 34.419 11.558 -56.116 1.00 46.84 185 ALA A C 1
ATOM 1369 O O . ALA A 1 185 ? 34.753 12.640 -56.606 1.00 46.84 185 ALA A O 1
ATOM 1370 N N . ALA A 1 186 ? 35.082 10.430 -56.396 1.00 48.91 186 ALA A N 1
ATOM 1371 C CA . ALA A 1 186 ? 36.277 10.384 -57.243 1.00 48.91 186 ALA A CA 1
ATOM 1372 C C . ALA A 1 186 ? 35.966 10.575 -58.745 1.00 48.91 186 ALA A C 1
ATOM 1374 O O . ALA A 1 186 ? 36.693 11.292 -59.440 1.00 48.91 186 ALA A O 1
ATOM 1375 N N . VAL A 1 187 ? 34.854 10.021 -59.250 1.00 51.78 187 VAL A N 1
ATOM 1376 C CA . VAL A 1 187 ? 34.423 10.219 -60.652 1.00 51.78 187 VAL A CA 1
ATOM 1377 C C . VAL A 1 187 ? 33.998 11.674 -60.910 1.00 51.78 187 VAL A C 1
ATOM 1379 O O . VAL A 1 187 ? 34.330 12.243 -61.953 1.00 51.78 187 VAL A O 1
ATOM 1382 N N . ALA A 1 188 ? 33.368 12.334 -59.933 1.00 50.91 188 ALA A N 1
ATOM 1383 C CA . ALA A 1 188 ? 33.001 13.749 -60.033 1.00 50.91 188 ALA A CA 1
ATOM 1384 C C . ALA A 1 188 ? 34.213 14.706 -60.008 1.00 50.91 188 ALA A C 1
ATOM 1386 O O . ALA A 1 188 ? 34.152 15.800 -60.577 1.00 50.91 188 ALA A O 1
ATOM 1387 N N . LEU A 1 189 ? 35.327 14.304 -59.384 1.00 47.47 189 LEU A N 1
ATOM 1388 C CA . LEU A 1 189 ? 36.575 15.076 -59.377 1.00 47.47 189 LEU A CA 1
ATOM 1389 C C . LEU A 1 189 ? 37.388 14.884 -60.667 1.00 47.47 189 LEU A C 1
ATOM 1391 O O . LEU A 1 189 ? 37.942 15.859 -61.178 1.00 47.47 189 LEU A O 1
ATOM 1395 N N . ARG A 1 190 ? 37.390 13.682 -61.264 1.00 45.84 190 ARG A N 1
ATOM 1396 C CA . ARG A 1 190 ? 38.126 13.417 -62.515 1.00 45.84 190 ARG A CA 1
ATOM 1397 C C . ARG A 1 190 ? 37.468 14.043 -63.753 1.00 45.84 190 ARG A C 1
ATOM 1399 O O . ARG A 1 190 ? 38.177 14.521 -64.633 1.00 45.84 190 ARG A O 1
ATOM 1406 N N . ALA A 1 191 ? 36.138 14.161 -63.785 1.00 47.25 191 ALA A N 1
ATOM 1407 C CA . ALA A 1 191 ? 35.417 14.832 -64.877 1.00 47.25 191 ALA A CA 1
ATOM 1408 C C . ALA A 1 191 ? 35.591 16.369 -64.902 1.00 47.25 191 ALA A C 1
ATOM 1410 O O . ALA A 1 191 ? 35.237 17.022 -65.886 1.00 47.25 191 ALA A O 1
ATOM 1411 N N . ARG A 1 192 ? 36.129 16.968 -63.827 1.00 48.59 192 ARG A N 1
ATOM 1412 C CA . ARG A 1 192 ? 36.363 18.419 -63.728 1.00 48.59 192 ARG A CA 1
ATOM 1413 C C . ARG A 1 192 ? 37.788 18.833 -64.105 1.00 48.59 192 ARG A C 1
ATOM 1415 O O . ARG A 1 192 ? 37.983 19.987 -64.472 1.00 48.59 192 ARG A O 1
ATOM 1422 N N . ALA A 1 193 ? 38.749 17.911 -64.048 1.00 48.62 193 ALA A N 1
ATOM 1423 C CA . ALA A 1 193 ? 40.148 18.175 -64.389 1.00 48.62 193 ALA A CA 1
ATOM 1424 C C . ALA A 1 193 ? 40.432 18.107 -65.903 1.00 48.62 193 ALA A C 1
ATOM 1426 O O . ALA A 1 193 ? 41.327 18.790 -66.377 1.00 48.62 193 ALA A O 1
ATOM 1427 N N . SER A 1 194 ? 39.641 17.367 -66.692 1.00 49.94 194 SER A N 1
ATOM 1428 C CA . SER A 1 194 ? 39.876 17.215 -68.142 1.00 49.94 194 SER A CA 1
ATOM 1429 C C . SER A 1 194 ? 39.227 18.297 -69.020 1.00 49.94 194 SER A C 1
ATOM 1431 O O . SER A 1 194 ? 39.182 18.157 -70.239 1.00 49.94 194 SER A O 1
ATOM 1433 N N . ARG A 1 195 ? 38.655 19.353 -68.425 1.00 48.28 195 ARG A N 1
ATOM 1434 C CA . ARG A 1 195 ? 37.933 20.415 -69.155 1.00 48.28 195 ARG A CA 1
ATOM 1435 C C . ARG A 1 195 ? 38.652 21.772 -69.124 1.00 48.28 195 ARG A C 1
ATOM 1437 O O . ARG A 1 195 ? 38.066 22.766 -69.540 1.00 48.28 195 ARG A O 1
ATOM 1444 N N . SER A 1 196 ? 39.894 21.817 -68.633 1.00 50.69 196 SER A N 1
ATOM 1445 C CA . SER A 1 196 ? 40.713 23.036 -68.531 1.00 50.69 196 SER A CA 1
ATOM 1446 C C . SER A 1 196 ? 41.971 23.041 -69.407 1.00 50.69 196 SER A C 1
ATOM 1448 O O . SER A 1 196 ? 42.755 23.970 -69.283 1.00 50.69 196 SER A O 1
ATOM 1450 N N . GLU A 1 197 ? 42.162 22.057 -70.291 1.00 47.00 197 GLU A N 1
ATOM 1451 C CA . GLU A 1 197 ? 43.329 22.001 -71.199 1.00 47.00 197 GLU A CA 1
ATOM 1452 C C . GLU A 1 197 ? 43.019 22.413 -72.648 1.00 47.00 197 GLU A C 1
ATOM 1454 O O . GLU A 1 197 ? 43.842 22.240 -73.538 1.00 47.00 197 GLU A O 1
ATOM 1459 N N . TRP A 1 198 ? 41.852 23.011 -72.897 1.00 54.12 198 TRP A N 1
ATOM 1460 C CA . TRP A 1 198 ? 41.539 23.641 -74.182 1.00 54.12 198 TRP A CA 1
ATOM 1461 C C . TRP A 1 198 ? 40.979 25.038 -73.947 1.00 54.12 198 TRP A C 1
ATOM 1463 O O . TRP A 1 198 ? 39.759 25.228 -73.928 1.00 54.12 198 TRP A O 1
ATOM 1473 N N . ARG A 1 199 ? 41.880 25.994 -73.713 1.00 43.03 199 ARG A N 1
ATOM 1474 C CA . ARG A 1 199 ? 41.749 27.409 -74.083 1.00 43.03 199 ARG A CA 1
ATOM 1475 C C . ARG A 1 199 ? 43.040 28.158 -73.807 1.00 43.03 199 ARG A C 1
ATOM 1477 O O . ARG A 1 199 ? 43.540 28.035 -72.671 1.00 43.03 199 ARG A O 1
#

Secondary structure (DSSP, 8-state):
--HHHHHHHHHHHHHHHHHHHHHHHT--------SPEEEEEE--BTTB-SS-TT-EEEEEEETTTTEEEEEEESPPP-SS-EEEEEEEETTTTEEEEEEEE---TTSEEEEEEE-SSPPP-----EEEEEEES-TT-SS--S-EEEEEEPPP-------S-----S-------HHHHHHHHHHHHHHHHHHHHTTSS--

Sequence (199 aa):
MKVRIQRRWRAACIAGLLCLSLSLLAAPTAHANGGPVRIVLSYVQGISNWGPHEASGVLELVKAEGEVRMTATGLPSLSDEQYVLWIVQEATGEHLKLASFNANAEGVAQLDLLLPQPIPDSDWSLALVTVESSPEASQPGQRRSLAGHFPKPVGARVPSQLPNTGGGVIWLDVAGALAASVVLAAVALRARASRSEWR